Protein AF-A0A970GB11-F1 (afdb_monomer)

pLDDT: mean 96.49, std 2.58, range [83.38, 98.75]

Secondary structure (DSSP, 8-state):
-EEE-SEEEEEES-SS-SSPPTTHHHHHHHHHHHHHHHHHHSPTTTT-SS-TTSEEEHHHH---SS-HHHHHHHTS-----EEEEESSSS--GGGHHHHHHHHHHHHHHHHHGGGSEEEEEEE-TTS-B--EEEEETTT--TTT-EE--TTT-EEEE---SEEEEEEEEETTS--EEEEEEEE-TT-EEEEEEE-S-PPEEEEEEEPSEEEEEE--B--TT--HHHHHGGGEEEEE-SS-EE-TTS-GGG----S--TT-EEEEEESS-EEEEEEEPBP-GGG--EEE-SEEEEEE---SS-EEHHHHTGGGGGGEEEEEETTEEEETTTEES--EE-TTBEEEEEESS-EEE---

Nearest PDB structures (foldseek):
  2nsm-assembly1_A  TM=8.919E-01  e=5.148E-16  Homo sapiens
  3mn8-assembly4_D  TM=8.453E-01  e=5.148E-16  Drosophila melanogaster
  3mn8-assembly3_C  TM=8.369E-01  e=6.502E-16  Drosophila melanogaster
  3mn8-assembly2_B  TM=8.428E-01  e=6.502E-16  Drosophila melanogaster
  3mn8-assembly1_A  TM=8.501E-01  e=1.561E-15  Drosophila melanogaster

Foldseek 3Di:
DAEAAQFAAKEFDDQADPPADLQNVLRVVLRLLLQVLLCVQADPCGLPGQHNSNYDYNVRSPHDPPDPRNCCQFPVVDGDIYGHQYSDRDDDPVCVVRSCRSRVSSVVSSVLLQQFDEKEAEAAQVRQGFFKKKDFPPRDDPRNIWTAPNRTRIIGHRHDFDFTKIWIDTPPFDIDIDGGQTGDPSHYRYDYHYTDDDKDKFKAKDAAFKFKWAAQFFQVPDFPCNFQNPFWQKKDAPPFIDGPPDDPVNHRPDGDDHFGMMITHTRHIDMTIGIGHGHDLQVDKAKDAAFKDKGHQNDAAKDFPCLFQVQQLVFWAWKDGDPWIQGSPPGTRRGIDHHGGIMITHGRGIDIGRGD

Radius of gyration: 32.69 Å; Cα contacts (8 Å, |Δi|>4): 838; chains: 1; bounding box: 77×36×92 Å

Sequence (356 aa):
VNFHGGAEVVNYPWDYTYIAHPDENWYISTSFVYANNAIANGPSGYFTSVSSNGITNGADWYVITGGRQDWMNYSAHCREVTIEISNTKMPSASTLPGYWNYNYEAMISYLEQAMYGIHGIVQDPYGNPLSATITVNGYDNSYSTVITDPAKGDFYRYLSPGTYNLTISASGFPDKTISGVVVNANTATSISVTMGELPHYQQITLTPGWNLLSFNVDLGTNNFSSVFGSNLLQIKDTAKSYAPSMPSYFNTLSSLQSAKGYWVNNSSAQNLSIQGQLLNTSNYPIALNSGWNLIPYLPDNSLPVASAIASILTKTQEVRYLSSVWNPVSGGTLSVLEPGKAYWIRVSEPCQLLYP

Structure (mmCIF, N/CA/C/O backbone):
data_AF-A0A970GB11-F1
#
_entry.id   AF-A0A970GB11-F1
#
loop_
_atom_site.group_PDB
_atom_site.id
_atom_site.type_symbol
_atom_site.label_atom_id
_atom_site.label_alt_id
_atom_site.label_comp_id
_atom_site.label_asym_id
_atom_site.label_entity_id
_atom_site.label_seq_id
_atom_site.pdbx_PDB_ins_code
_atom_site.Cartn_x
_atom_site.Cartn_y
_atom_site.Cartn_z
_atom_site.occupancy
_atom_site.B_iso_or_equiv
_atom_site.auth_seq_id
_atom_site.auth_comp_id
_atom_site.auth_asym_id
_atom_site.auth_atom_id
_atom_site.pdbx_PDB_model_num
ATOM 1 N N . VAL A 1 1 ? 13.625 -2.175 -26.602 1.00 93.69 1 VAL A N 1
ATOM 2 C CA . VAL A 1 1 ? 14.429 -1.473 -27.629 1.00 93.69 1 VAL A CA 1
ATOM 3 C C . VAL A 1 1 ? 14.007 -1.946 -29.001 1.00 93.69 1 VAL A C 1
ATOM 5 O O . VAL A 1 1 ? 13.593 -3.097 -29.128 1.00 93.69 1 VAL A O 1
ATOM 8 N N . ASN A 1 2 ? 14.126 -1.086 -30.005 1.00 96.56 2 ASN A N 1
ATOM 9 C CA . ASN A 1 2 ? 13.990 -1.455 -31.409 1.00 96.56 2 ASN A CA 1
ATOM 10 C C . ASN A 1 2 ? 15.230 -0.966 -32.176 1.00 96.56 2 ASN A C 1
ATOM 12 O O . ASN A 1 2 ? 15.724 0.122 -31.896 1.00 96.56 2 ASN A O 1
ATOM 16 N N . PHE A 1 3 ? 15.790 -1.804 -33.051 1.00 98.00 3 PHE A N 1
ATOM 17 C CA . PHE A 1 3 ? 17.050 -1.516 -33.746 1.00 98.00 3 PHE A CA 1
ATOM 18 C C . PHE A 1 3 ? 16.805 -1.116 -35.193 1.00 98.00 3 PHE A C 1
ATOM 20 O O . PHE A 1 3 ? 16.030 -1.766 -35.898 1.00 98.00 3 PHE A O 1
ATOM 27 N N . HIS A 1 4 ? 17.496 -0.069 -35.625 1.00 98.31 4 HIS A N 1
ATOM 28 C CA . HIS A 1 4 ? 17.358 0.556 -36.930 1.00 98.31 4 HIS A CA 1
ATOM 29 C C . HIS A 1 4 ? 18.730 0.826 -37.573 1.00 98.31 4 HIS A C 1
ATOM 31 O O . HIS A 1 4 ? 19.786 0.666 -36.953 1.00 98.31 4 HIS A O 1
ATOM 37 N N . GLY A 1 5 ? 18.704 1.210 -38.849 1.00 96.56 5 GLY A N 1
ATOM 38 C CA . GLY A 1 5 ? 19.864 1.709 -39.573 1.00 96.56 5 GLY A CA 1
ATOM 39 C C . GLY A 1 5 ? 19.472 2.834 -40.530 1.00 96.56 5 GLY A C 1
ATOM 40 O O . GLY A 1 5 ? 18.350 2.896 -41.046 1.00 96.56 5 GLY A O 1
ATOM 41 N N . GLY A 1 6 ? 20.441 3.687 -40.836 1.00 96.62 6 GLY A N 1
ATOM 42 C CA . GLY A 1 6 ? 20.279 4.957 -41.541 1.00 96.62 6 GLY A CA 1
ATOM 43 C C . GLY A 1 6 ? 20.890 6.127 -40.771 1.00 96.62 6 GLY A C 1
ATOM 44 O O . GLY A 1 6 ? 21.180 7.150 -41.383 1.00 96.62 6 GLY A O 1
ATOM 45 N N . ALA A 1 7 ? 21.130 5.947 -39.473 1.00 97.94 7 ALA A N 1
ATOM 46 C CA . ALA A 1 7 ? 21.886 6.846 -38.616 1.00 97.94 7 ALA A CA 1
ATOM 47 C C . ALA A 1 7 ? 22.644 6.050 -37.535 1.00 97.94 7 ALA A C 1
ATOM 49 O O . ALA A 1 7 ? 22.601 4.820 -37.474 1.00 97.94 7 ALA A O 1
ATOM 50 N N . GLU A 1 8 ? 23.343 6.770 -36.672 1.00 98.31 8 GLU A N 1
ATOM 51 C CA . GLU A 1 8 ? 24.031 6.280 -35.479 1.00 98.31 8 GLU A CA 1
ATOM 52 C C . GLU A 1 8 ? 23.694 7.218 -34.312 1.00 98.31 8 GLU A C 1
ATOM 54 O O . GLU A 1 8 ? 24.280 8.305 -34.220 1.00 98.31 8 GLU A O 1
ATOM 59 N N . VAL A 1 9 ? 22.690 6.843 -33.509 1.00 98.69 9 VAL A N 1
ATOM 60 C CA . VAL A 1 9 ? 22.138 7.613 -32.376 1.00 98.69 9 VAL A CA 1
ATOM 61 C C . VAL A 1 9 ? 21.161 6.745 -31.561 1.00 98.69 9 VAL A C 1
ATOM 63 O O . VAL A 1 9 ? 20.499 5.860 -32.108 1.00 98.69 9 VAL A O 1
ATOM 66 N N . VAL A 1 10 ? 21.010 7.010 -30.260 1.00 98.75 10 VAL A N 1
ATOM 67 C CA . VAL A 1 10 ? 19.845 6.539 -29.487 1.00 98.75 10 VAL A CA 1
ATOM 68 C C . VAL A 1 10 ? 18.738 7.590 -29.539 1.00 98.75 10 VAL A C 1
ATOM 70 O O . VAL A 1 10 ? 18.892 8.694 -29.022 1.00 98.75 10 VAL A O 1
ATOM 73 N N . ASN A 1 11 ? 17.612 7.237 -30.136 1.00 98.62 11 ASN A N 1
ATOM 74 C CA . ASN A 1 11 ? 16.421 8.063 -30.241 1.00 98.62 11 ASN A CA 1
ATOM 75 C C . ASN A 1 11 ? 15.424 7.694 -29.134 1.00 98.62 11 ASN A C 1
ATOM 77 O O . ASN A 1 11 ? 14.994 6.541 -29.064 1.00 98.62 11 ASN A O 1
ATOM 81 N N . TYR A 1 12 ? 15.058 8.648 -28.275 1.00 98.44 12 TYR A N 1
ATOM 82 C CA . TYR A 1 12 ? 14.136 8.425 -27.155 1.00 98.44 12 TYR A CA 1
ATOM 83 C C . TYR A 1 12 ? 12.813 9.201 -27.304 1.00 98.44 12 TYR A C 1
ATOM 85 O O . TYR A 1 12 ? 12.766 10.196 -28.032 1.00 98.44 12 TYR A O 1
ATOM 93 N N . PRO A 1 13 ? 11.734 8.767 -26.615 1.00 97.38 13 PRO A N 1
ATOM 94 C CA . PRO A 1 13 ? 10.405 9.350 -26.775 1.00 97.38 13 PRO A CA 1
ATOM 95 C C . PRO A 1 13 ? 10.304 10.837 -26.408 1.00 97.38 13 PRO A C 1
ATOM 97 O O . PRO A 1 13 ? 11.033 11.334 -25.551 1.00 97.38 13 PRO A O 1
ATOM 100 N N . TRP A 1 14 ? 9.330 11.557 -26.960 1.00 97.31 14 TRP A N 1
ATOM 101 C CA . TRP A 1 14 ? 8.368 11.105 -27.979 1.00 97.31 14 TRP A CA 1
ATOM 102 C C . TRP A 1 14 ? 8.860 11.391 -29.395 1.00 97.31 14 TRP A C 1
ATOM 104 O O . TRP A 1 14 ? 9.569 12.370 -29.614 1.00 97.31 14 TRP A O 1
ATOM 114 N N . ASP A 1 15 ? 8.425 10.579 -30.358 1.00 98.38 15 ASP A N 1
ATOM 115 C CA . ASP A 1 15 ? 8.664 10.852 -31.777 1.00 98.38 15 ASP A CA 1
ATOM 116 C C . ASP A 1 15 ? 7.603 11.797 -32.370 1.00 98.38 15 ASP A C 1
ATOM 118 O O . ASP A 1 15 ? 7.893 12.575 -33.278 1.00 98.38 15 ASP A O 1
ATOM 122 N N . TYR A 1 16 ? 6.363 11.751 -31.868 1.00 97.31 16 TYR A N 1
ATOM 123 C CA . TYR A 1 16 ? 5.240 12.505 -32.445 1.00 97.31 16 TYR A CA 1
ATOM 124 C C . TYR A 1 16 ? 5.042 13.926 -31.897 1.00 97.31 16 TYR A C 1
ATOM 126 O O . TYR A 1 16 ? 4.262 14.699 -32.463 1.00 97.31 16 TYR A O 1
ATOM 134 N N . THR A 1 17 ? 5.672 14.274 -30.771 1.00 96.25 17 THR A N 1
ATOM 135 C CA . THR A 1 17 ? 5.421 15.539 -30.065 1.00 96.25 17 THR A CA 1
ATOM 136 C C . THR A 1 17 ? 6.631 16.033 -29.279 1.00 96.25 17 THR A C 1
ATOM 138 O O . THR A 1 17 ? 7.396 15.241 -28.744 1.00 96.25 17 THR A O 1
ATOM 141 N N . TYR A 1 18 ? 6.748 17.357 -29.149 1.00 96.69 18 TYR A N 1
ATOM 142 C CA . TYR A 1 18 ? 7.756 18.035 -28.323 1.00 96.69 18 TYR A CA 1
ATOM 143 C C . TYR A 1 18 ? 7.407 18.068 -26.827 1.00 96.69 18 TYR A C 1
ATOM 145 O O . TYR A 1 18 ? 8.169 18.592 -26.019 1.00 96.69 18 TYR A O 1
ATOM 153 N N . ILE A 1 19 ? 6.224 17.584 -26.436 1.00 94.38 19 ILE A N 1
ATOM 154 C CA . ILE A 1 19 ? 5.869 17.475 -25.018 1.00 94.38 19 ILE A CA 1
ATOM 155 C C . ILE A 1 19 ? 6.743 16.387 -24.404 1.00 94.38 19 ILE A C 1
ATOM 157 O O . ILE A 1 19 ? 6.647 15.241 -24.819 1.00 94.38 19 ILE A O 1
ATOM 161 N N . ALA A 1 20 ? 7.547 16.722 -23.397 1.00 93.12 20 ALA A N 1
ATOM 162 C CA . ALA A 1 20 ? 8.404 15.756 -22.720 1.00 93.12 20 ALA A CA 1
ATOM 163 C C . ALA A 1 20 ? 7.606 14.596 -22.090 1.00 93.12 20 ALA A C 1
ATOM 165 O O . ALA A 1 20 ? 6.506 14.774 -21.551 1.00 93.12 20 ALA A O 1
ATOM 166 N N . HIS A 1 21 ? 8.177 13.389 -22.112 1.00 93.75 21 HIS A N 1
ATOM 167 C CA . HIS A 1 21 ? 7.663 12.286 -21.299 1.00 93.75 21 HIS A CA 1
ATOM 168 C C . HIS A 1 21 ? 7.858 12.617 -19.809 1.00 93.75 21 HIS A C 1
ATOM 170 O O . HIS A 1 21 ? 8.926 13.105 -19.448 1.00 93.75 21 HIS A O 1
ATOM 176 N N . PRO A 1 22 ? 6.927 12.256 -18.904 1.00 93.62 22 PRO A N 1
ATOM 177 C CA . PRO A 1 22 ? 7.154 12.373 -17.458 1.00 93.62 22 PRO A CA 1
ATOM 178 C C . PRO A 1 22 ? 8.459 11.740 -16.945 1.00 93.62 22 PRO A C 1
ATOM 180 O O . PRO A 1 22 ? 9.004 12.170 -15.939 1.00 93.62 22 PRO A O 1
ATOM 183 N N . ASP A 1 23 ? 8.982 10.752 -17.678 1.00 94.50 23 ASP A N 1
ATOM 184 C CA . ASP A 1 23 ? 10.178 9.962 -17.356 1.00 94.50 23 ASP A CA 1
ATOM 185 C C . ASP A 1 23 ? 11.394 10.431 -18.183 1.00 94.50 23 ASP A C 1
ATOM 187 O O . ASP A 1 23 ? 12.358 9.688 -18.342 1.00 94.50 23 ASP A O 1
ATOM 191 N N . GLU A 1 24 ? 11.365 11.635 -18.766 1.00 95.00 24 GLU A N 1
ATOM 192 C CA . GLU A 1 24 ? 12.400 12.133 -19.690 1.00 95.00 24 GLU A CA 1
ATOM 193 C C . GLU A 1 24 ? 13.821 11.987 -19.128 1.00 95.00 24 GLU A C 1
ATOM 195 O O . GLU A 1 24 ? 14.696 11.433 -19.790 1.00 95.00 24 GLU A O 1
ATOM 200 N N . ASN A 1 25 ? 14.041 12.387 -17.873 1.00 95.31 25 ASN A N 1
ATOM 201 C CA . ASN A 1 25 ? 15.347 12.248 -17.225 1.00 95.31 25 ASN A CA 1
ATOM 202 C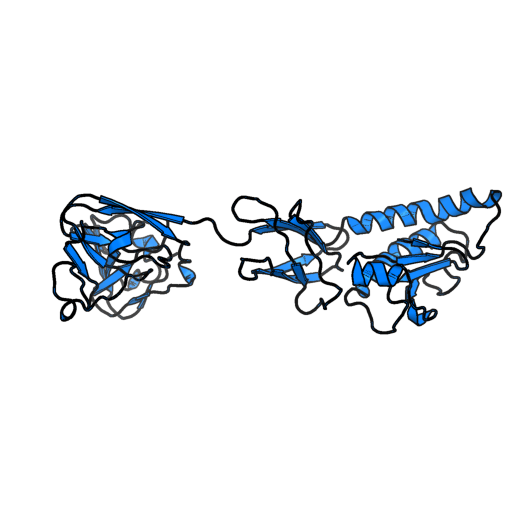 C . ASN A 1 25 ? 15.820 10.788 -17.160 1.00 95.31 25 ASN A C 1
ATOM 204 O O . ASN A 1 25 ? 17.010 10.514 -17.330 1.00 95.31 25 ASN A O 1
ATOM 208 N N . TRP A 1 26 ? 14.898 9.845 -16.941 1.00 95.88 26 TRP A N 1
ATOM 209 C CA . TRP A 1 26 ? 15.215 8.423 -16.960 1.00 95.88 26 TRP A CA 1
ATOM 210 C C . TRP A 1 26 ? 15.594 7.981 -18.381 1.00 95.88 26 TRP A C 1
ATOM 212 O O . TRP A 1 26 ? 16.684 7.435 -18.557 1.00 95.88 26 TRP A O 1
ATOM 222 N N . TYR A 1 27 ? 14.796 8.324 -19.403 1.00 97.62 27 TYR A N 1
ATOM 223 C CA . TYR A 1 27 ? 15.112 8.023 -20.809 1.00 97.62 27 TYR A CA 1
ATOM 224 C C . TYR A 1 27 ? 16.468 8.575 -21.238 1.00 97.62 27 TYR A C 1
ATOM 226 O O . TYR A 1 27 ? 17.241 7.848 -21.861 1.00 97.62 27 TYR A O 1
ATOM 234 N N . ILE A 1 28 ? 16.777 9.824 -20.890 1.00 98.12 28 ILE A N 1
ATOM 235 C CA . ILE A 1 28 ? 18.061 10.459 -21.196 1.00 98.12 28 ILE A CA 1
ATOM 236 C C . ILE A 1 28 ? 19.196 9.666 -20.548 1.00 98.12 28 ILE A C 1
ATOM 238 O O . ILE A 1 28 ? 20.139 9.265 -21.231 1.00 98.12 28 ILE A O 1
ATOM 242 N N . SER A 1 29 ? 19.095 9.391 -19.244 1.00 97.25 29 SER A N 1
ATOM 243 C CA . SER A 1 29 ? 20.143 8.670 -18.515 1.00 97.25 29 SER A CA 1
ATOM 244 C C . SER A 1 29 ? 20.383 7.261 -19.071 1.00 97.25 29 SER A C 1
ATOM 246 O O . SER A 1 29 ? 21.524 6.887 -19.338 1.00 97.25 29 SER A O 1
ATOM 248 N N . THR A 1 30 ? 19.318 6.508 -19.346 1.00 97.38 30 THR A N 1
ATOM 249 C CA . THR A 1 30 ? 19.382 5.153 -19.895 1.00 97.38 30 THR A CA 1
ATOM 250 C C . THR A 1 30 ? 19.850 5.142 -21.354 1.00 97.38 30 THR A C 1
ATOM 252 O O . THR A 1 30 ? 20.598 4.250 -21.753 1.00 97.38 30 THR A O 1
ATOM 255 N N . SER A 1 31 ? 19.505 6.158 -22.147 1.00 98.56 31 SER A N 1
ATOM 256 C CA . SER A 1 31 ? 20.017 6.309 -23.517 1.00 98.56 31 SER A CA 1
ATOM 257 C C . SER A 1 31 ? 21.521 6.583 -23.532 1.00 98.56 31 SER A C 1
ATOM 259 O O . SER A 1 31 ? 22.240 5.998 -24.343 1.00 98.56 31 SER A O 1
ATOM 261 N N . PHE A 1 32 ? 22.024 7.391 -22.591 1.00 98.62 32 PHE A N 1
ATOM 262 C CA . PHE A 1 32 ? 23.463 7.608 -22.436 1.00 98.62 32 PHE A CA 1
ATOM 263 C C . PHE A 1 32 ? 24.225 6.336 -22.068 1.00 98.62 32 PHE A C 1
ATOM 265 O O . PHE A 1 32 ? 25.360 6.181 -22.513 1.00 98.62 32 PHE A O 1
ATOM 272 N N . VAL A 1 33 ? 23.631 5.408 -21.309 1.00 98.25 33 VAL A N 1
ATOM 273 C CA . VAL A 1 33 ? 24.273 4.114 -21.009 1.00 98.25 33 VAL A CA 1
ATOM 274 C C . VAL A 1 33 ? 24.594 3.353 -22.296 1.00 98.25 33 VAL A C 1
ATOM 276 O O . VAL A 1 33 ? 25.709 2.856 -22.445 1.00 98.25 33 VAL A O 1
ATOM 279 N N . TYR A 1 34 ? 23.663 3.302 -23.252 1.00 98.69 34 TYR A N 1
ATOM 280 C CA . TYR A 1 34 ? 23.928 2.660 -24.539 1.00 98.69 34 TYR A CA 1
ATOM 281 C C . TYR A 1 34 ? 24.917 3.480 -25.376 1.00 98.69 34 TYR A C 1
ATOM 283 O O . TYR A 1 34 ? 25.950 2.961 -25.799 1.00 98.69 34 TYR A O 1
ATOM 291 N N . ALA A 1 35 ? 24.623 4.767 -25.595 1.00 98.69 35 ALA A N 1
ATOM 292 C CA . ALA A 1 35 ? 25.402 5.623 -26.488 1.00 98.69 35 ALA A CA 1
ATOM 293 C C . ALA A 1 35 ? 26.874 5.722 -26.062 1.00 98.69 35 ALA A C 1
ATOM 295 O O . ALA A 1 35 ? 27.761 5.551 -26.893 1.00 98.69 35 ALA A O 1
ATOM 296 N N . ASN A 1 36 ? 27.154 5.917 -24.770 1.00 98.56 36 ASN A N 1
ATOM 297 C CA . ASN A 1 36 ? 28.526 6.055 -24.277 1.00 98.56 36 ASN A CA 1
ATOM 298 C C . ASN A 1 36 ? 29.336 4.765 -24.451 1.00 98.56 36 ASN A C 1
ATOM 300 O O . ASN A 1 36 ? 30.499 4.830 -24.843 1.00 98.56 36 ASN A O 1
ATOM 304 N N . ASN A 1 37 ? 28.732 3.598 -24.203 1.00 98.62 37 ASN A N 1
ATOM 305 C CA . ASN A 1 37 ? 29.395 2.312 -24.425 1.00 98.62 37 ASN A CA 1
ATOM 306 C C . ASN A 1 37 ? 29.628 2.036 -25.915 1.00 98.62 37 ASN A C 1
ATOM 308 O O . ASN A 1 37 ? 30.683 1.518 -26.284 1.00 98.62 37 ASN A O 1
ATOM 312 N N . ALA A 1 38 ? 28.676 2.413 -26.771 1.00 98.50 38 ALA A N 1
ATOM 313 C CA . ALA A 1 38 ? 28.822 2.314 -28.217 1.00 98.50 38 ALA A CA 1
ATOM 314 C C . ALA A 1 38 ? 29.969 3.208 -28.716 1.00 98.50 38 ALA A C 1
ATOM 316 O O . ALA A 1 38 ? 30.859 2.726 -29.410 1.00 98.50 38 ALA A O 1
ATOM 317 N N . ILE A 1 39 ? 30.003 4.479 -28.302 1.00 98.31 39 ILE A N 1
ATOM 318 C CA . ILE A 1 39 ? 31.068 5.441 -28.632 1.00 98.31 39 ILE A CA 1
ATOM 319 C C . ILE A 1 39 ? 32.434 4.940 -28.145 1.00 98.31 39 ILE A C 1
ATOM 321 O O . ILE A 1 39 ? 33.411 5.009 -28.887 1.00 98.31 39 ILE A O 1
ATOM 325 N N . ALA A 1 40 ? 32.512 4.423 -26.915 1.00 98.25 40 ALA A N 1
ATOM 326 C CA . ALA A 1 40 ? 33.767 3.965 -26.320 1.00 98.25 40 ALA A CA 1
ATOM 327 C C . ALA A 1 40 ? 34.373 2.753 -27.045 1.00 98.25 40 ALA A C 1
ATOM 329 O O . ALA A 1 40 ? 35.595 2.648 -27.144 1.00 98.25 40 ALA A O 1
ATOM 330 N N . ASN A 1 41 ? 33.528 1.850 -27.550 1.00 98.31 41 ASN A N 1
ATOM 331 C CA . ASN A 1 41 ? 33.962 0.621 -28.217 1.00 98.31 41 ASN A CA 1
ATOM 332 C C . ASN A 1 41 ? 33.949 0.718 -29.751 1.00 98.31 41 ASN A C 1
ATOM 334 O O . ASN A 1 41 ? 34.442 -0.188 -30.426 1.00 98.31 41 ASN A O 1
ATOM 338 N N . GLY A 1 42 ? 33.380 1.787 -30.306 1.00 97.69 42 GLY A N 1
ATOM 339 C CA . GLY A 1 42 ? 33.271 2.042 -31.736 1.00 97.69 42 GLY A CA 1
ATOM 340 C C . GLY A 1 42 ? 34.466 2.790 -32.336 1.00 97.69 42 GLY A C 1
ATOM 341 O O . GLY A 1 42 ? 35.351 3.271 -31.626 1.00 97.69 42 GLY A O 1
ATOM 342 N N . PRO A 1 43 ? 34.521 2.906 -33.674 1.00 97.25 43 PRO A N 1
ATOM 343 C CA . PRO A 1 43 ? 35.485 3.776 -34.336 1.00 97.25 43 PRO A CA 1
ATOM 344 C C . PRO A 1 43 ? 35.227 5.253 -33.996 1.00 97.25 43 PRO A C 1
ATOM 346 O O . PRO A 1 43 ? 34.139 5.639 -33.574 1.00 97.25 43 PRO A O 1
ATOM 349 N N . SER A 1 44 ? 36.227 6.109 -34.227 1.00 96.75 44 SER A N 1
ATOM 350 C CA . SER A 1 44 ? 36.076 7.556 -34.030 1.00 96.75 44 SER A CA 1
ATOM 351 C C . SER A 1 44 ? 34.887 8.102 -34.833 1.00 96.75 44 SER A C 1
ATOM 353 O O . SER A 1 44 ? 34.799 7.873 -36.039 1.00 96.75 44 SER A O 1
ATOM 355 N N . GLY A 1 45 ? 33.984 8.814 -34.153 1.00 95.75 45 GLY A N 1
ATOM 356 C CA . GLY A 1 45 ? 32.757 9.363 -34.741 1.00 95.75 45 GLY A CA 1
ATOM 357 C C . GLY A 1 45 ? 31.562 8.401 -34.781 1.00 95.75 45 GLY A C 1
ATOM 358 O O . GLY A 1 45 ? 30.508 8.781 -35.290 1.00 95.75 45 GLY A O 1
ATOM 359 N N . TYR A 1 46 ? 31.694 7.179 -34.254 1.00 97.94 46 TYR A N 1
ATOM 360 C CA . TYR A 1 46 ? 30.563 6.262 -34.119 1.00 97.94 46 TYR A CA 1
ATOM 361 C C . TYR A 1 46 ? 29.531 6.804 -33.126 1.00 97.94 46 TYR A C 1
ATOM 363 O O . TYR A 1 46 ? 29.908 7.360 -32.097 1.00 97.94 46 TYR A O 1
ATOM 371 N N . PHE A 1 47 ? 28.239 6.637 -33.425 1.00 97.62 47 PHE A N 1
ATOM 372 C CA . PHE A 1 47 ? 27.127 7.165 -32.612 1.00 97.62 47 PHE A CA 1
ATOM 373 C C . PHE A 1 47 ? 27.056 8.693 -32.521 1.00 97.62 47 PHE A C 1
ATOM 375 O O . PHE A 1 47 ? 26.352 9.207 -31.667 1.00 97.62 47 PHE A O 1
ATOM 382 N N . THR A 1 48 ? 27.719 9.442 -33.411 1.00 95.44 48 THR A N 1
ATOM 383 C CA . THR A 1 48 ? 27.651 10.919 -33.410 1.00 95.44 48 THR A CA 1
ATOM 384 C C . THR A 1 48 ? 27.047 11.522 -34.680 1.00 95.44 48 THR A C 1
ATOM 386 O O . THR A 1 48 ? 27.301 12.679 -35.006 1.00 95.44 48 THR A O 1
ATOM 389 N N . SER A 1 49 ? 26.277 10.736 -35.439 1.00 96.06 49 SER A N 1
ATOM 390 C CA . SER A 1 49 ? 25.753 11.150 -36.756 1.00 96.06 49 SER A CA 1
ATOM 391 C C . SER A 1 49 ? 24.629 12.194 -36.692 1.00 96.06 49 SER A C 1
ATOM 393 O O . SER A 1 49 ? 24.461 12.969 -37.631 1.00 96.06 49 SER A O 1
ATOM 395 N N . VAL A 1 50 ? 23.868 12.213 -35.592 1.00 97.50 50 VAL A N 1
ATOM 396 C CA . VAL A 1 50 ? 22.726 13.120 -35.374 1.00 97.50 50 VAL A CA 1
ATOM 397 C C . VAL A 1 50 ? 23.058 14.163 -34.314 1.00 97.50 50 VAL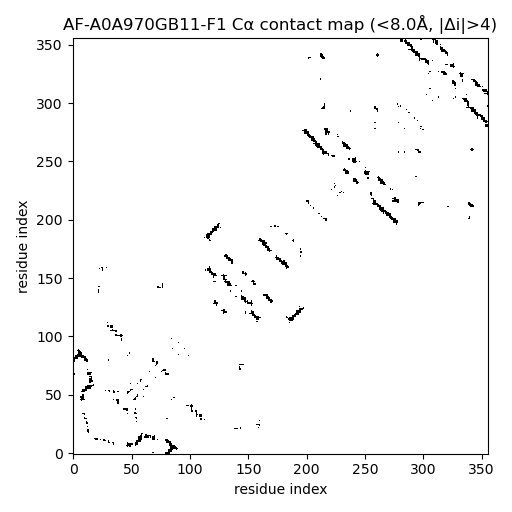 A C 1
ATOM 399 O O . VAL A 1 50 ? 22.813 15.351 -34.501 1.00 97.50 50 VAL A O 1
ATOM 402 N N . SER A 1 51 ? 23.651 13.726 -33.206 1.00 96.44 51 SER A N 1
ATOM 403 C CA . SER A 1 51 ? 24.073 14.577 -32.099 1.00 96.44 51 SER A CA 1
ATOM 404 C C . SER A 1 51 ? 25.464 14.168 -31.628 1.00 96.44 51 SER A C 1
ATOM 406 O O . SER A 1 51 ? 25.838 12.999 -31.672 1.00 96.44 51 SER A O 1
ATOM 408 N N . SER A 1 52 ? 26.250 15.130 -31.146 1.00 95.38 52 SER A N 1
ATOM 409 C CA . SER A 1 52 ? 27.630 14.877 -30.706 1.00 95.38 52 SER A CA 1
ATOM 410 C C . SER A 1 52 ? 27.731 14.021 -29.440 1.00 95.38 52 SER A C 1
ATOM 412 O O . SER A 1 52 ? 28.799 13.493 -29.148 1.00 95.38 52 SER A O 1
ATOM 414 N N . ASN A 1 53 ? 26.640 13.896 -28.686 1.00 96.56 53 ASN A N 1
ATOM 415 C CA . ASN A 1 53 ? 26.551 13.107 -27.460 1.00 96.56 53 ASN A CA 1
ATOM 416 C C . ASN A 1 53 ? 25.816 11.764 -27.663 1.00 96.56 53 ASN A C 1
ATOM 418 O O . ASN A 1 53 ? 25.613 11.030 -26.700 1.00 96.56 53 ASN A O 1
ATOM 422 N N . GLY A 1 54 ? 25.416 11.457 -28.900 1.00 98.25 54 GLY A N 1
ATOM 423 C CA . GLY A 1 54 ? 24.878 10.167 -29.323 1.00 98.25 54 GLY A CA 1
ATOM 424 C C . GLY A 1 54 ? 23.476 9.809 -28.862 1.00 98.25 54 GLY A C 1
ATOM 425 O O . GLY A 1 54 ? 23.062 8.661 -29.035 1.00 98.25 54 GLY A O 1
ATOM 426 N N . ILE A 1 55 ? 22.717 10.778 -28.350 1.00 98.75 55 ILE A N 1
ATOM 427 C CA . ILE A 1 55 ? 21.287 10.620 -28.065 1.00 98.75 55 ILE A CA 1
ATOM 428 C C . ILE A 1 55 ? 20.472 11.760 -28.679 1.00 98.75 55 ILE A C 1
ATOM 430 O O . ILE A 1 55 ? 20.984 12.865 -28.863 1.00 98.75 55 ILE A O 1
ATOM 434 N N . THR A 1 56 ? 19.195 11.529 -28.958 1.00 98.44 56 THR A N 1
ATOM 435 C CA . THR A 1 56 ? 18.278 12.571 -29.433 1.00 98.44 56 THR A CA 1
ATOM 436 C C . THR A 1 56 ? 16.840 12.291 -28.999 1.00 98.44 56 THR A C 1
ATOM 438 O O . THR A 1 56 ? 16.452 11.128 -28.887 1.00 98.44 56 THR A O 1
ATOM 441 N N . ASN A 1 57 ? 16.060 13.341 -28.732 1.00 98.50 57 ASN A N 1
ATOM 442 C CA . ASN A 1 57 ? 14.609 13.208 -28.630 1.00 98.50 57 ASN A CA 1
ATOM 443 C C . ASN A 1 57 ? 14.038 13.028 -30.047 1.00 98.50 57 ASN A C 1
ATOM 445 O O . ASN A 1 57 ? 14.499 13.678 -30.987 1.00 98.50 57 ASN A O 1
ATOM 449 N N . GLY A 1 58 ? 13.035 12.165 -30.199 1.00 98.25 58 GLY A N 1
ATOM 450 C CA . GLY A 1 58 ? 12.464 11.854 -31.507 1.00 98.25 58 GLY A CA 1
ATOM 451 C C . GLY A 1 58 ? 11.926 13.060 -32.262 1.00 98.25 58 GLY A C 1
ATOM 452 O O . GLY A 1 58 ? 12.345 13.320 -33.390 1.00 98.25 58 GLY A O 1
ATOM 453 N N . ALA A 1 59 ? 11.055 13.843 -31.630 1.00 98.19 59 ALA A N 1
ATOM 454 C CA . ALA A 1 59 ? 10.480 15.036 -32.242 1.00 98.19 59 ALA A CA 1
ATOM 455 C C . ALA A 1 59 ? 11.530 16.124 -32.542 1.00 98.19 59 ALA A C 1
ATOM 457 O O . ALA A 1 59 ? 11.400 16.829 -33.550 1.00 98.19 59 ALA A O 1
ATOM 458 N N . ASP A 1 60 ? 12.573 16.243 -31.711 1.00 98.00 60 ASP A N 1
ATOM 459 C CA . ASP A 1 60 ? 13.699 17.160 -31.939 1.00 98.00 60 ASP A CA 1
ATOM 460 C C . ASP A 1 60 ? 14.552 16.759 -33.149 1.00 98.00 60 ASP A C 1
ATOM 462 O O . ASP A 1 60 ? 15.057 17.633 -33.859 1.00 98.00 60 ASP A O 1
ATOM 466 N N . TRP A 1 61 ? 14.708 15.458 -33.414 1.00 97.88 61 TRP A N 1
ATOM 467 C CA . TRP A 1 61 ? 15.385 14.987 -34.619 1.00 97.88 61 TRP A CA 1
ATOM 468 C C . TRP A 1 61 ? 14.504 15.178 -35.858 1.00 97.88 61 TRP A C 1
ATOM 470 O O . TRP A 1 61 ? 14.899 15.882 -36.791 1.00 97.88 61 TRP A O 1
ATOM 480 N N . TYR A 1 62 ? 13.325 14.552 -35.873 1.00 96.50 62 TYR A N 1
ATOM 481 C CA . TYR A 1 62 ? 12.247 14.805 -36.829 1.00 96.50 62 TYR A CA 1
ATOM 482 C C . TYR A 1 62 ? 10.947 14.125 -36.377 1.00 96.50 62 TYR A C 1
ATOM 484 O O . TYR A 1 62 ? 10.918 12.948 -36.029 1.00 96.50 62 TYR A O 1
ATOM 492 N N . VAL A 1 63 ? 9.831 14.850 -36.472 1.00 98.06 63 VAL A N 1
ATOM 493 C CA . VAL A 1 63 ? 8.520 14.332 -36.061 1.00 98.06 63 VAL A CA 1
ATOM 494 C C . VAL A 1 63 ? 8.041 13.207 -36.983 1.00 98.06 63 VAL A C 1
ATOM 496 O O . VAL A 1 63 ? 7.945 13.386 -38.202 1.00 98.06 63 VAL A O 1
ATOM 499 N N . ILE A 1 64 ? 7.631 12.083 -36.391 1.00 97.56 64 ILE A N 1
ATOM 500 C CA . ILE A 1 64 ? 6.888 11.011 -37.072 1.00 97.56 64 ILE A CA 1
ATOM 501 C C . ILE A 1 64 ? 5.620 10.640 -36.304 1.00 97.56 64 ILE A C 1
ATOM 503 O O . ILE A 1 64 ? 5.501 10.866 -35.109 1.00 97.56 64 ILE A O 1
ATOM 507 N N . THR A 1 65 ? 4.648 10.041 -36.991 1.00 96.62 65 THR A N 1
ATOM 508 C CA . THR A 1 65 ? 3.413 9.540 -36.365 1.00 96.62 65 THR A CA 1
ATOM 509 C C . THR A 1 65 ? 3.235 8.056 -36.661 1.00 96.62 65 THR A C 1
ATOM 511 O O . THR A 1 65 ? 3.699 7.561 -37.688 1.00 96.62 65 THR A O 1
ATOM 514 N N . GLY A 1 66 ? 2.581 7.330 -35.749 1.00 94.81 66 GLY A N 1
ATOM 515 C CA . GLY A 1 66 ? 2.379 5.881 -35.883 1.00 94.81 66 GLY A CA 1
ATOM 516 C C . GLY A 1 66 ? 3.637 5.040 -35.628 1.00 94.81 66 GLY A C 1
ATOM 517 O O . GLY A 1 66 ? 3.687 3.884 -36.045 1.00 94.81 66 GLY A O 1
ATOM 518 N N . GLY A 1 67 ? 4.649 5.610 -34.964 1.00 96.19 67 GLY A N 1
ATOM 519 C CA . GLY A 1 67 ? 5.877 4.912 -34.592 1.00 96.19 67 GLY A CA 1
ATOM 520 C C . GLY A 1 67 ? 5.638 3.833 -33.532 1.00 96.19 67 GLY A C 1
ATOM 521 O O . GLY A 1 67 ? 4.835 4.001 -32.611 1.00 96.19 67 GLY A O 1
ATOM 522 N N . ARG A 1 68 ? 6.368 2.715 -33.644 1.00 96.31 68 ARG A N 1
ATOM 523 C CA . ARG A 1 68 ? 6.308 1.618 -32.663 1.00 96.31 68 ARG A CA 1
ATOM 524 C C . ARG A 1 68 ? 6.758 2.075 -31.276 1.00 96.31 68 ARG A C 1
ATOM 526 O O . ARG A 1 68 ? 6.129 1.688 -30.298 1.00 96.31 68 ARG A O 1
ATOM 533 N N . GLN A 1 69 ? 7.799 2.903 -31.199 1.00 97.50 69 GLN A N 1
ATOM 534 C CA . GLN A 1 69 ? 8.324 3.428 -29.940 1.00 97.50 69 GLN A CA 1
ATOM 535 C C . GLN A 1 69 ? 7.227 4.138 -29.137 1.00 97.50 69 GLN A C 1
ATOM 537 O O . GLN A 1 69 ? 6.942 3.749 -28.006 1.00 97.50 69 GLN A O 1
ATOM 542 N N . ASP A 1 70 ? 6.561 5.129 -29.724 1.00 96.62 70 ASP A N 1
ATOM 543 C CA . ASP A 1 70 ? 5.512 5.879 -29.031 1.00 96.62 70 ASP A CA 1
ATOM 544 C C . ASP A 1 70 ? 4.323 4.986 -28.648 1.00 96.62 70 ASP A C 1
ATOM 546 O O . ASP A 1 70 ? 3.819 5.080 -27.530 1.00 96.62 70 ASP A O 1
ATOM 550 N N . TRP A 1 71 ? 3.920 4.041 -29.507 1.00 95.81 71 TRP A N 1
ATOM 551 C CA . TRP A 1 71 ? 2.864 3.081 -29.162 1.00 95.81 71 TRP A CA 1
ATOM 552 C C . TRP A 1 71 ? 3.233 2.213 -27.949 1.00 95.81 71 TRP A C 1
ATOM 554 O O . TRP A 1 71 ? 2.415 2.030 -27.048 1.00 95.81 71 TRP A O 1
ATOM 564 N N . MET A 1 72 ? 4.466 1.701 -27.889 1.00 95.38 72 MET A N 1
ATOM 565 C CA . MET A 1 72 ? 4.919 0.858 -26.776 1.00 95.38 72 MET A CA 1
ATOM 566 C C . MET A 1 72 ? 4.955 1.638 -25.455 1.00 95.38 72 MET A C 1
ATOM 568 O O . MET A 1 72 ? 4.572 1.094 -24.420 1.00 95.38 72 MET A O 1
ATOM 572 N N . ASN A 1 73 ? 5.386 2.901 -25.481 1.00 94.38 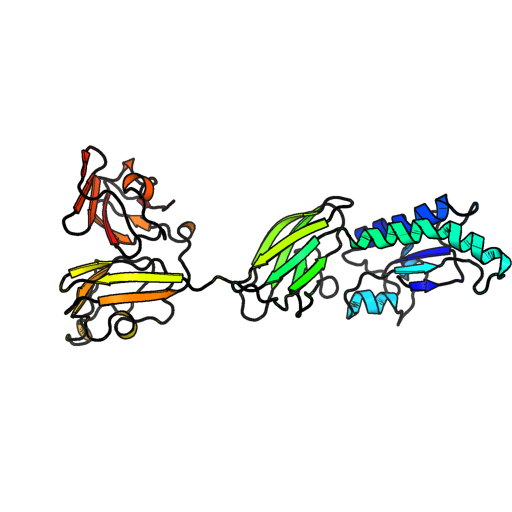73 ASN A N 1
ATOM 573 C CA . ASN A 1 73 ? 5.446 3.738 -24.281 1.00 94.38 73 ASN A CA 1
ATOM 574 C C . ASN A 1 73 ? 4.059 4.225 -23.833 1.00 94.38 73 ASN A C 1
ATOM 576 O O . ASN A 1 73 ? 3.787 4.259 -22.637 1.00 94.38 73 ASN A O 1
ATOM 580 N N . TYR A 1 74 ? 3.165 4.544 -24.773 1.00 92.38 74 TYR A N 1
ATOM 581 C CA . TYR A 1 74 ? 1.826 5.055 -24.470 1.00 92.38 74 TYR A CA 1
ATOM 582 C C . TYR A 1 74 ? 0.810 3.952 -24.140 1.00 92.38 74 TYR A C 1
ATOM 584 O O . TYR A 1 74 ? 0.094 4.048 -23.149 1.00 92.38 74 TYR A O 1
ATOM 592 N N . SER A 1 75 ? 0.710 2.918 -24.983 1.00 90.19 75 SER A N 1
ATOM 593 C CA . SER A 1 75 ? -0.350 1.900 -24.899 1.00 90.19 75 SER A CA 1
ATOM 594 C C . SER A 1 75 ? 0.070 0.641 -24.155 1.00 90.19 75 SER A C 1
ATOM 596 O O . SER A 1 75 ? -0.750 0.044 -23.466 1.00 90.19 75 SER A O 1
ATOM 598 N N . ALA A 1 76 ? 1.320 0.207 -24.316 1.00 89.44 76 ALA A N 1
ATOM 599 C CA . ALA A 1 76 ? 1.816 -1.003 -23.659 1.00 89.44 76 ALA A CA 1
ATOM 600 C C . ALA A 1 76 ? 2.507 -0.712 -22.318 1.00 89.44 76 ALA A C 1
ATOM 602 O O . ALA A 1 76 ? 2.991 -1.645 -21.680 1.00 89.44 76 ALA A O 1
ATOM 603 N N . HIS A 1 77 ? 2.598 0.566 -21.920 1.00 86.69 77 HIS A N 1
ATOM 604 C CA . HIS A 1 77 ? 3.315 1.044 -20.730 1.00 86.69 77 HIS A CA 1
ATOM 605 C C . HIS A 1 77 ? 4.747 0.492 -20.610 1.00 86.69 77 HIS A C 1
ATOM 607 O O . HIS A 1 77 ? 5.312 0.397 -19.522 1.00 86.69 77 HIS A O 1
ATOM 613 N N . CYS A 1 78 ? 5.353 0.141 -21.746 1.00 87.75 78 CYS A N 1
ATOM 614 C CA . CYS A 1 78 ? 6.748 -0.261 -21.826 1.00 87.75 78 CYS A CA 1
ATOM 615 C C . CYS A 1 78 ? 7.654 0.975 -21.730 1.00 87.75 78 CYS A C 1
ATOM 617 O O . CYS A 1 78 ? 7.187 2.111 -21.642 1.00 87.75 78 CYS A O 1
ATOM 619 N N . ARG A 1 79 ? 8.969 0.749 -21.748 1.00 91.88 79 ARG A N 1
ATOM 620 C CA . ARG A 1 79 ? 9.986 1.806 -21.798 1.00 91.88 79 ARG A CA 1
ATOM 621 C C . ARG A 1 79 ? 10.926 1.591 -22.981 1.00 91.88 79 ARG A C 1
ATOM 623 O O . ARG A 1 79 ? 12.071 1.177 -22.831 1.00 91.88 79 ARG A O 1
ATOM 630 N N . GLU A 1 80 ? 10.394 1.771 -24.186 1.00 96.19 80 GLU A N 1
ATOM 631 C CA . GLU A 1 80 ? 11.126 1.524 -25.429 1.00 96.19 80 GLU A CA 1
ATOM 632 C C . GLU A 1 80 ? 11.823 2.784 -25.959 1.00 96.19 80 GLU A C 1
ATOM 634 O O . GLU A 1 80 ? 11.245 3.867 -25.952 1.00 96.19 80 GLU A O 1
ATOM 639 N N . VAL A 1 81 ? 13.038 2.598 -26.482 1.00 98.31 81 VAL A N 1
ATOM 640 C CA . VAL A 1 81 ? 13.769 3.550 -27.331 1.00 98.31 81 VAL A CA 1
ATOM 641 C C . VAL A 1 81 ? 14.114 2.896 -28.673 1.00 98.31 81 VAL A C 1
ATOM 643 O O . VAL A 1 81 ? 14.163 1.658 -28.777 1.00 98.31 81 VAL A O 1
ATOM 646 N N . THR A 1 82 ? 14.397 3.731 -29.665 1.00 98.62 82 THR A N 1
ATOM 647 C CA . THR A 1 82 ? 14.873 3.362 -31.000 1.00 98.62 82 THR A CA 1
ATOM 648 C C . THR A 1 82 ? 16.382 3.557 -31.057 1.00 98.62 82 THR A C 1
ATOM 650 O O . THR A 1 82 ? 16.895 4.604 -30.677 1.00 98.62 8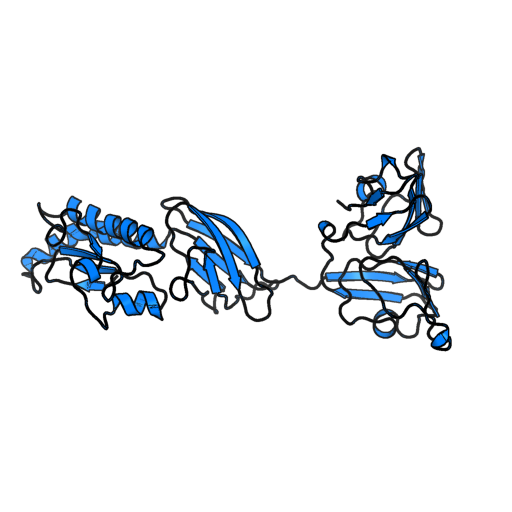2 THR A O 1
ATOM 653 N N . ILE A 1 83 ? 17.119 2.547 -31.506 1.00 98.69 83 ILE A N 1
ATOM 654 C CA . ILE A 1 83 ? 18.581 2.587 -31.560 1.00 98.69 83 ILE A CA 1
ATOM 655 C C . ILE A 1 83 ? 19.018 2.432 -33.011 1.00 98.69 83 ILE A C 1
ATOM 657 O O . ILE A 1 83 ? 18.912 1.354 -33.598 1.00 98.69 83 ILE A O 1
ATOM 661 N N . GLU A 1 84 ? 19.531 3.517 -33.574 1.00 98.50 84 GLU A N 1
ATOM 662 C CA . GLU A 1 84 ? 20.119 3.570 -34.907 1.00 98.50 84 GLU A CA 1
ATOM 663 C C . GLU A 1 84 ? 21.594 3.164 -34.783 1.00 98.50 84 GLU A C 1
ATOM 665 O O . GLU A 1 84 ? 22.368 3.857 -34.125 1.00 98.50 84 GLU A O 1
ATOM 670 N N . ILE A 1 85 ? 21.983 2.011 -35.339 1.00 97.88 85 ILE A N 1
ATOM 671 C CA . ILE A 1 85 ? 23.314 1.407 -35.093 1.00 97.88 85 ILE A CA 1
ATOM 672 C C . ILE A 1 85 ? 24.290 1.541 -36.268 1.00 97.88 85 ILE A C 1
ATOM 674 O O . ILE A 1 85 ? 25.425 1.072 -36.187 1.00 97.88 85 ILE A O 1
ATOM 678 N N . SER A 1 86 ? 23.861 2.111 -37.395 1.00 97.75 86 SER A N 1
ATOM 679 C CA . SER A 1 86 ? 24.700 2.244 -38.588 1.00 97.75 86 SER A CA 1
ATOM 680 C C . SER A 1 86 ? 24.161 3.295 -39.545 1.00 97.75 86 SER A C 1
ATOM 682 O O . SER A 1 86 ? 23.003 3.230 -39.951 1.00 97.75 86 SER A O 1
ATOM 684 N N . ASN A 1 87 ? 25.037 4.165 -40.050 1.00 97.31 87 ASN A N 1
ATOM 685 C CA . ASN A 1 87 ? 24.705 5.079 -41.150 1.00 97.31 87 ASN A CA 1
ATOM 686 C C . ASN A 1 87 ? 24.366 4.346 -42.468 1.00 97.31 87 ASN A C 1
ATOM 688 O O . ASN A 1 87 ? 23.755 4.919 -43.369 1.00 97.31 87 ASN A O 1
ATOM 692 N N . THR A 1 88 ? 24.757 3.074 -42.611 1.00 96.94 88 THR A N 1
ATOM 693 C CA . THR A 1 88 ? 24.485 2.261 -43.804 1.00 96.94 88 THR A CA 1
ATOM 694 C C . THR A 1 88 ? 23.405 1.231 -43.496 1.00 96.94 88 THR A C 1
ATOM 696 O O . THR A 1 88 ? 23.650 0.274 -42.773 1.00 96.94 88 THR A O 1
ATOM 699 N N . LYS A 1 89 ? 22.220 1.365 -44.106 1.00 96.88 89 LYS A N 1
ATOM 700 C CA . LYS A 1 89 ? 21.074 0.460 -43.864 1.00 96.88 89 LYS A CA 1
ATOM 701 C C . LYS A 1 89 ? 21.373 -1.021 -44.121 1.00 96.88 89 LYS A C 1
ATOM 703 O O . LYS A 1 89 ? 20.822 -1.883 -43.449 1.00 96.88 89 LYS A O 1
ATOM 708 N N . MET A 1 90 ? 22.220 -1.308 -45.110 1.00 97.19 90 MET A N 1
ATOM 709 C CA . MET A 1 90 ? 22.680 -2.661 -45.431 1.00 97.19 90 MET A CA 1
ATOM 710 C C . MET A 1 90 ? 24.207 -2.672 -45.545 1.00 97.19 90 MET A C 1
ATOM 712 O O . MET A 1 90 ? 24.736 -2.518 -46.650 1.00 97.19 90 MET A O 1
ATOM 716 N N . PRO A 1 91 ? 24.935 -2.779 -44.420 1.00 96.12 91 PRO A N 1
ATOM 717 C CA . PRO A 1 91 ? 26.388 -2.805 -44.446 1.00 96.12 91 PRO A CA 1
ATOM 718 C C . PRO A 1 91 ? 26.897 -4.123 -45.051 1.00 96.12 91 PRO A C 1
ATOM 720 O O . PRO A 1 91 ? 26.203 -5.140 -45.053 1.00 96.12 91 PRO A O 1
ATOM 723 N N . SER A 1 92 ? 28.130 -4.117 -45.563 1.00 98.06 92 SER A N 1
ATOM 724 C CA . SER A 1 92 ? 28.780 -5.344 -46.044 1.00 98.06 92 SER A CA 1
ATOM 725 C C . SER A 1 92 ? 28.876 -6.384 -44.925 1.00 98.06 92 SER A C 1
ATOM 727 O O . SER A 1 92 ? 29.230 -6.053 -43.795 1.00 98.06 92 SER A O 1
ATOM 729 N N . ALA A 1 93 ? 28.678 -7.663 -45.250 1.00 98.25 93 ALA A N 1
ATOM 730 C CA . ALA A 1 93 ? 28.817 -8.758 -44.288 1.00 98.25 93 ALA A CA 1
ATOM 731 C C . ALA A 1 93 ? 30.183 -8.759 -43.568 1.00 98.25 93 ALA A C 1
ATOM 733 O O . ALA A 1 93 ? 30.280 -9.145 -42.405 1.00 98.25 93 ALA A O 1
ATOM 734 N N . SER A 1 94 ? 31.234 -8.275 -44.237 1.00 98.38 94 SER A N 1
ATOM 735 C CA . SER A 1 94 ? 32.585 -8.178 -43.677 1.00 98.38 94 SER A CA 1
ATOM 736 C C . SER A 1 94 ? 32.717 -7.197 -42.506 1.00 98.38 94 SER A C 1
ATOM 738 O O . SER A 1 94 ? 33.687 -7.296 -41.761 1.00 98.38 94 SER A O 1
ATOM 740 N N . THR A 1 95 ? 31.788 -6.248 -42.332 1.00 97.62 95 THR A N 1
ATOM 741 C CA . THR A 1 95 ? 31.836 -5.255 -41.242 1.00 97.62 95 THR A CA 1
ATOM 742 C C . THR A 1 95 ? 30.988 -5.645 -40.031 1.00 97.62 95 THR A C 1
ATOM 744 O O . THR A 1 95 ? 31.136 -5.039 -38.970 1.00 97.62 95 THR A O 1
ATOM 747 N N . LEU A 1 96 ? 30.146 -6.679 -40.142 1.00 98.00 96 LEU A N 1
ATOM 748 C CA . LEU A 1 96 ? 29.264 -7.132 -39.060 1.00 98.00 96 LEU A CA 1
ATOM 749 C C . LEU A 1 96 ? 30.005 -7.488 -37.757 1.00 98.00 96 LEU A C 1
ATOM 751 O O . LEU A 1 96 ? 29.511 -7.098 -36.699 1.00 98.00 96 LEU A O 1
ATOM 755 N N . PRO A 1 97 ? 31.192 -8.137 -37.774 1.00 98.56 97 PRO A N 1
ATOM 756 C CA . PRO A 1 97 ? 31.951 -8.365 -36.541 1.00 98.56 97 PRO A CA 1
ATOM 757 C C . PRO A 1 97 ? 32.360 -7.068 -35.828 1.00 98.56 97 PRO A C 1
ATOM 759 O O . PRO A 1 97 ? 32.428 -7.036 -34.604 1.00 98.56 97 PRO A O 1
ATOM 762 N N . GLY A 1 98 ? 32.597 -5.989 -36.583 1.00 98.19 98 GLY A N 1
ATOM 763 C CA . GLY A 1 98 ? 32.848 -4.661 -36.028 1.00 98.19 98 GLY A CA 1
ATOM 764 C C . GLY A 1 98 ? 31.618 -4.137 -35.297 1.00 98.19 98 GLY A C 1
ATOM 765 O O . GLY A 1 98 ? 31.689 -3.890 -34.099 1.00 98.19 98 GLY A O 1
ATOM 766 N N . TYR A 1 99 ? 30.469 -4.072 -35.979 1.00 98.31 99 TYR A N 1
ATOM 767 C CA . TYR A 1 99 ? 29.211 -3.633 -35.362 1.00 98.31 99 TYR A CA 1
ATOM 768 C C . TYR A 1 99 ? 28.835 -4.447 -34.122 1.00 98.31 99 TYR A C 1
ATOM 770 O O . TYR A 1 99 ? 28.358 -3.875 -33.145 1.00 98.31 99 TYR A O 1
ATOM 778 N N . TRP A 1 100 ? 29.086 -5.756 -34.125 1.00 98.44 100 TRP A N 1
ATOM 779 C CA . TRP A 1 100 ? 28.925 -6.574 -32.927 1.00 98.44 100 TRP A CA 1
ATOM 780 C C . TRP A 1 100 ? 29.799 -6.067 -31.775 1.00 98.44 100 TRP A C 1
ATOM 782 O O . TRP A 1 100 ? 29.274 -5.745 -30.713 1.00 98.44 100 TRP A O 1
ATOM 792 N N . ASN A 1 101 ? 31.108 -5.931 -31.993 1.00 98.50 101 ASN A N 1
ATOM 793 C CA . ASN A 1 101 ? 32.042 -5.501 -30.952 1.00 98.50 101 ASN A CA 1
ATOM 794 C C . ASN A 1 101 ? 31.734 -4.091 -30.422 1.00 98.50 101 ASN A C 1
ATOM 796 O O . ASN A 1 101 ? 31.884 -3.853 -29.228 1.00 98.50 101 ASN A O 1
ATOM 800 N N . TYR A 1 102 ? 31.273 -3.174 -31.279 1.00 98.25 102 TYR A N 1
ATOM 801 C CA . TYR A 1 102 ? 30.950 -1.801 -30.875 1.00 98.25 102 TYR A CA 1
ATOM 802 C C . TYR A 1 102 ? 29.719 -1.756 -29.963 1.00 98.25 102 TYR A C 1
ATOM 804 O O . TYR A 1 102 ? 29.664 -0.958 -29.034 1.00 98.25 102 TYR A O 1
ATOM 812 N N . ASN A 1 103 ? 28.726 -2.614 -30.221 1.00 98.69 103 ASN A N 1
ATOM 813 C CA . ASN A 1 103 ? 27.444 -2.588 -29.516 1.00 98.69 103 ASN A CA 1
ATOM 814 C C . ASN A 1 103 ? 27.327 -3.636 -28.404 1.00 98.69 103 ASN A C 1
ATOM 816 O O . ASN A 1 103 ? 26.376 -3.558 -27.635 1.00 98.69 103 ASN A O 1
ATOM 820 N N . TYR A 1 104 ? 28.231 -4.617 -28.316 1.00 98.56 104 TYR A N 1
ATOM 821 C CA . TYR A 1 104 ? 28.110 -5.729 -27.368 1.00 98.56 104 TYR A CA 1
ATOM 822 C C . TYR A 1 104 ? 27.917 -5.241 -25.931 1.00 98.56 104 TYR A C 1
ATOM 824 O O . TYR A 1 104 ? 26.895 -5.539 -25.317 1.00 98.56 104 TYR A O 1
ATOM 832 N N . GLU A 1 105 ? 28.853 -4.430 -25.433 1.00 98.56 105 GLU A N 1
ATOM 833 C CA . GLU A 1 105 ? 28.759 -3.874 -24.082 1.00 98.56 105 GLU A CA 1
ATOM 834 C C . GLU A 1 105 ? 27.545 -2.951 -23.952 1.00 98.56 105 GLU A C 1
ATOM 836 O O . GLU A 1 105 ? 26.778 -3.075 -23.008 1.00 98.56 105 GLU A O 1
ATOM 841 N N . ALA A 1 106 ? 27.293 -2.099 -24.952 1.00 98.56 106 ALA A N 1
ATOM 842 C CA . ALA A 1 106 ? 26.153 -1.184 -24.947 1.00 98.56 106 ALA A CA 1
ATOM 843 C C . ALA A 1 106 ? 24.808 -1.912 -24.785 1.00 98.56 106 ALA A C 1
ATOM 845 O O . ALA A 1 106 ? 23.952 -1.466 -24.022 1.00 98.56 106 ALA A O 1
ATOM 846 N N . MET A 1 107 ? 24.630 -3.052 -25.459 1.00 98.50 107 MET A N 1
ATOM 847 C CA . MET A 1 107 ? 23.441 -3.891 -25.323 1.00 98.50 107 MET A CA 1
ATOM 848 C C . MET A 1 107 ? 23.339 -4.508 -23.927 1.00 98.50 107 MET A C 1
ATOM 850 O O . MET A 1 107 ? 22.258 -4.476 -23.340 1.00 98.50 107 MET A O 1
ATOM 854 N N . ILE A 1 108 ? 24.437 -5.046 -23.386 1.00 98.38 108 ILE A N 1
ATOM 855 C CA . ILE A 1 108 ? 24.443 -5.664 -22.054 1.00 98.38 108 ILE A CA 1
ATOM 856 C C . ILE A 1 108 ? 24.167 -4.620 -20.967 1.00 98.38 108 ILE A C 1
ATOM 858 O O . ILE A 1 108 ? 23.204 -4.788 -20.218 1.00 98.38 108 ILE A O 1
ATOM 862 N N . SER A 1 109 ? 24.902 -3.503 -20.925 1.00 98.06 109 SER A N 1
ATOM 863 C CA . SER A 1 109 ? 24.695 -2.476 -19.893 1.00 98.06 109 SER A CA 1
ATOM 864 C C . SER A 1 109 ? 23.316 -1.807 -19.997 1.00 98.06 109 SER A C 1
ATOM 866 O O . SER A 1 109 ? 22.768 -1.340 -18.995 1.00 98.06 109 SER A O 1
ATOM 868 N N . TYR A 1 110 ? 22.724 -1.749 -21.198 1.00 97.75 110 TYR A N 1
ATOM 869 C CA . TYR A 1 110 ? 21.350 -1.274 -21.373 1.00 97.75 110 TYR A CA 1
ATOM 870 C C . TYR A 1 110 ? 20.324 -2.278 -20.828 1.00 97.75 110 TYR A C 1
ATOM 872 O O . TYR A 1 110 ? 19.366 -1.871 -20.174 1.00 97.75 110 TYR A O 1
ATOM 880 N N . LEU A 1 111 ? 20.521 -3.585 -21.043 1.00 96.81 111 LEU A N 1
ATOM 881 C CA . LEU A 1 111 ? 19.660 -4.624 -20.460 1.00 96.81 111 LEU A CA 1
ATOM 882 C C . LEU A 1 111 ? 19.695 -4.597 -18.927 1.00 96.81 111 LEU A C 1
ATOM 884 O O . LEU A 1 111 ? 18.654 -4.764 -18.293 1.00 96.81 111 LEU A O 1
ATOM 888 N N . GLU A 1 112 ? 20.853 -4.315 -18.329 1.00 97.50 112 GLU A N 1
ATOM 889 C CA . GLU A 1 112 ? 20.987 -4.157 -16.875 1.00 97.50 112 GLU A CA 1
ATOM 890 C C . GLU A 1 112 ? 20.109 -3.031 -16.311 1.00 97.50 112 GLU A C 1
ATOM 892 O O . GLU A 1 112 ? 19.686 -3.115 -15.161 1.00 97.50 112 GLU A O 1
ATOM 897 N N . GLN A 1 113 ? 19.752 -2.013 -17.106 1.00 96.81 113 GLN A N 1
ATOM 898 C CA . GLN A 1 113 ? 18.877 -0.926 -16.642 1.00 96.81 113 GLN A CA 1
ATOM 899 C C . GLN A 1 113 ? 17.486 -1.427 -16.226 1.00 96.81 113 GLN A C 1
ATOM 901 O O . GLN A 1 113 ? 16.853 -0.829 -15.355 1.00 96.81 113 GLN A O 1
ATOM 906 N N . ALA A 1 114 ? 17.029 -2.554 -16.785 1.00 95.38 114 ALA A N 1
ATOM 907 C CA . ALA A 1 114 ? 15.771 -3.192 -16.397 1.00 95.38 114 ALA A CA 1
ATOM 908 C C . ALA A 1 114 ? 15.811 -3.804 -14.980 1.00 95.38 114 ALA A C 1
ATOM 910 O O . ALA A 1 114 ? 14.767 -4.148 -14.427 1.00 95.38 114 ALA A O 1
ATOM 911 N N . MET A 1 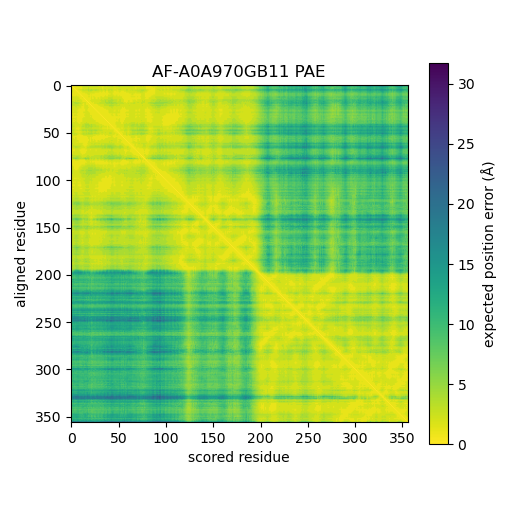115 ? 16.996 -3.921 -14.373 1.00 96.50 115 MET A N 1
ATOM 912 C CA . MET A 1 115 ? 17.180 -4.429 -13.011 1.00 96.50 115 MET A CA 1
ATOM 913 C C . MET A 1 115 ? 17.064 -3.337 -11.942 1.00 96.50 115 MET A C 1
ATOM 915 O O . MET A 1 115 ? 17.097 -3.650 -10.756 1.00 96.50 115 MET A O 1
ATOM 919 N N . TYR A 1 116 ? 16.951 -2.065 -12.330 1.00 97.25 116 TYR A N 1
ATOM 920 C CA . TYR A 1 116 ? 16.948 -0.932 -11.403 1.00 97.25 116 TYR A CA 1
ATOM 921 C C . TYR A 1 116 ? 15.549 -0.339 -11.218 1.00 97.25 116 TYR A C 1
ATOM 923 O O . TYR A 1 116 ? 14.586 -0.736 -11.876 1.00 97.25 116 TYR A O 1
ATOM 931 N N . GLY A 1 117 ? 15.434 0.635 -10.314 1.00 97.19 117 GLY A N 1
ATOM 932 C CA . GLY A 1 117 ? 14.159 1.272 -9.989 1.00 97.19 117 GLY A CA 1
ATOM 933 C C . GLY A 1 117 ? 13.363 0.460 -8.971 1.00 97.19 117 GLY A C 1
ATOM 934 O O . GLY A 1 117 ? 13.931 -0.281 -8.174 1.00 97.19 117 GLY A O 1
ATOM 935 N N . ILE A 1 118 ? 12.043 0.617 -8.966 1.00 98.31 118 ILE A N 1
ATOM 936 C CA . ILE A 1 118 ? 11.162 -0.035 -7.994 1.00 98.31 118 ILE A CA 1
ATOM 937 C C . ILE A 1 118 ? 10.639 -1.337 -8.587 1.00 98.31 118 ILE A C 1
ATOM 939 O O . ILE A 1 118 ? 10.043 -1.339 -9.662 1.00 98.31 118 ILE A O 1
ATOM 943 N N . HIS A 1 119 ? 10.856 -2.436 -7.877 1.00 98.12 119 HIS A N 1
ATOM 944 C CA . HIS A 1 119 ? 10.338 -3.759 -8.216 1.00 98.12 119 HIS A CA 1
ATOM 945 C C . HIS A 1 119 ? 9.430 -4.169 -7.069 1.00 98.12 119 HIS A C 1
ATOM 947 O O . HIS A 1 119 ? 9.875 -4.203 -5.922 1.00 98.12 119 HIS A O 1
ATOM 953 N N . GLY A 1 120 ? 8.157 -4.437 -7.322 1.00 97.94 120 GLY A N 1
ATOM 954 C CA . GLY A 1 120 ? 7.257 -4.721 -6.214 1.00 97.94 120 GLY A CA 1
ATOM 955 C C . GLY A 1 120 ? 6.184 -5.730 -6.519 1.00 97.94 120 GLY A C 1
ATOM 956 O O . GLY A 1 120 ? 6.004 -6.115 -7.662 1.00 97.94 120 GLY A O 1
ATOM 957 N N . ILE A 1 121 ? 5.501 -6.158 -5.461 1.00 98.38 121 ILE A N 1
ATOM 958 C CA . ILE A 1 121 ? 4.363 -7.077 -5.510 1.00 98.38 121 ILE A CA 1
ATOM 959 C C . ILE A 1 121 ? 3.192 -6.430 -4.776 1.00 98.38 121 ILE A C 1
ATOM 961 O O . ILE A 1 121 ? 3.369 -5.903 -3.675 1.00 98.38 121 ILE A O 1
ATOM 965 N N . VAL A 1 122 ? 2.002 -6.495 -5.368 1.00 98.56 122 VAL A N 1
ATOM 966 C CA . VAL A 1 122 ? 0.732 -6.109 -4.752 1.00 98.56 122 VAL A CA 1
ATOM 967 C C . VAL A 1 122 ? -0.136 -7.350 -4.570 1.00 98.56 122 VAL A C 1
ATOM 969 O O . VAL A 1 122 ? -0.413 -8.078 -5.524 1.00 98.56 122 VAL A O 1
ATOM 972 N N . GLN A 1 123 ? -0.574 -7.582 -3.337 1.00 97.94 123 GLN A N 1
ATOM 973 C CA . GLN A 1 123 ? -1.334 -8.769 -2.953 1.00 97.94 123 GLN A CA 1
ATOM 974 C C . GLN A 1 123 ? -2.427 -8.443 -1.933 1.00 97.94 123 GLN A C 1
ATOM 976 O O . GLN A 1 123 ? -2.404 -7.396 -1.282 1.00 97.94 123 GLN A O 1
ATOM 981 N N . ASP A 1 124 ? -3.389 -9.347 -1.789 1.00 95.56 124 ASP A N 1
ATOM 982 C CA . ASP A 1 124 ? -4.374 -9.307 -0.711 1.00 95.56 124 ASP A CA 1
ATOM 983 C C . ASP A 1 124 ? -3.789 -9.891 0.599 1.00 95.56 124 ASP A C 1
ATOM 985 O O . ASP A 1 124 ? -2.657 -10.398 0.620 1.00 95.56 124 ASP A O 1
ATOM 989 N N . PRO A 1 125 ? -4.529 -9.849 1.722 1.00 93.44 125 PRO A N 1
ATOM 990 C CA . PRO A 1 125 ? -4.037 -10.360 3.000 1.00 93.44 125 PRO A CA 1
ATOM 991 C C . PRO A 1 125 ? -3.904 -11.892 3.059 1.00 93.44 125 PRO A C 1
ATOM 993 O O . PRO A 1 125 ? -3.301 -12.414 3.995 1.00 93.44 125 PRO A O 1
ATOM 996 N N . TYR A 1 126 ? -4.443 -12.615 2.072 1.00 93.19 126 TYR A N 1
ATOM 997 C CA . TYR A 1 126 ? -4.293 -14.062 1.906 1.00 93.19 126 TYR A CA 1
ATOM 998 C C . TYR A 1 126 ? -3.089 -14.429 1.019 1.00 93.19 126 TYR A C 1
ATOM 1000 O O . TYR A 1 126 ? -2.795 -15.613 0.854 1.00 93.19 126 TYR A O 1
ATOM 1008 N N . GLY A 1 127 ? -2.378 -13.435 0.475 1.00 94.38 127 GLY A N 1
ATOM 1009 C CA . GLY A 1 127 ? -1.238 -13.626 -0.418 1.00 94.38 127 GLY A CA 1
ATOM 1010 C C . GLY A 1 127 ? -1.623 -13.846 -1.881 1.00 94.38 127 GLY A C 1
ATOM 1011 O O . GLY A 1 127 ? -0.762 -14.227 -2.673 1.00 94.38 127 GLY A O 1
ATOM 1012 N N . ASN A 1 128 ? -2.883 -13.615 -2.260 1.00 96.31 128 ASN A N 1
ATOM 1013 C CA . ASN A 1 128 ? -3.288 -13.681 -3.661 1.00 96.31 128 ASN A CA 1
ATOM 1014 C C . ASN A 1 128 ? -2.822 -12.416 -4.398 1.00 96.31 128 ASN A C 1
ATOM 1016 O O . ASN A 1 128 ? -2.973 -11.314 -3.861 1.00 96.31 128 ASN A O 1
ATOM 1020 N N . PRO A 1 129 ? -2.292 -12.539 -5.626 1.00 97.94 129 PRO A N 1
ATOM 1021 C CA . PRO A 1 129 ? -1.871 -11.388 -6.413 1.00 97.94 129 PRO A CA 1
ATOM 1022 C C . PRO A 1 129 ? -3.063 -10.502 -6.782 1.00 97.94 129 PRO A C 1
ATOM 1024 O O . PRO A 1 129 ? -4.156 -10.998 -7.064 1.00 97.94 129 PRO A O 1
ATOM 1027 N N . LEU A 1 130 ? -2.847 -9.186 -6.805 1.00 97.81 130 LEU A N 1
ATOM 1028 C CA . LEU A 1 130 ? -3.875 -8.216 -7.173 1.00 97.81 130 LEU A CA 1
ATOM 1029 C C . LEU A 1 130 ? -3.552 -7.525 -8.495 1.00 97.81 130 LEU A C 1
ATOM 1031 O O . LEU A 1 130 ? -2.424 -7.096 -8.730 1.00 97.81 130 LEU A O 1
ATOM 1035 N N . SER A 1 131 ? -4.587 -7.346 -9.320 1.00 97.50 131 SER A N 1
ATOM 1036 C CA . SER A 1 131 ? -4.576 -6.396 -10.435 1.00 97.50 131 SER A CA 1
ATOM 1037 C C . SER A 1 131 ? -4.660 -4.981 -9.864 1.00 97.50 131 SER A C 1
ATOM 1039 O O . SER A 1 131 ? -5.719 -4.567 -9.384 1.00 97.50 131 SER A O 1
ATOM 1041 N N . ALA A 1 132 ? -3.552 -4.247 -9.902 1.00 97.69 132 ALA A N 1
ATOM 1042 C CA . ALA A 1 132 ? -3.418 -2.936 -9.284 1.00 97.69 132 ALA A CA 1
ATOM 1043 C C . ALA A 1 132 ? -2.746 -1.934 -10.228 1.00 97.69 132 ALA A C 1
ATOM 1045 O O . ALA A 1 132 ? -1.949 -2.307 -11.085 1.00 97.69 132 ALA A O 1
ATOM 1046 N N . THR A 1 133 ? -3.065 -0.654 -10.046 1.00 97.19 133 THR A N 1
ATOM 1047 C CA . THR A 1 133 ? -2.380 0.474 -10.689 1.00 97.19 133 THR A CA 1
ATOM 1048 C C . THR A 1 133 ? -1.480 1.159 -9.671 1.00 97.19 133 THR A C 1
ATOM 1050 O O . THR A 1 133 ? -1.919 1.480 -8.566 1.00 97.19 133 THR A O 1
ATOM 1053 N N . ILE A 1 134 ? -0.229 1.398 -10.054 1.00 97.69 134 ILE A N 1
ATOM 1054 C CA . ILE A 1 134 ? 0.777 2.111 -9.275 1.00 97.69 134 ILE A CA 1
ATOM 1055 C C . ILE A 1 134 ? 0.997 3.470 -9.936 1.00 97.69 134 ILE A C 1
ATOM 1057 O O . ILE A 1 134 ? 1.341 3.560 -11.116 1.00 97.69 134 ILE A O 1
ATOM 1061 N N . THR A 1 135 ? 0.809 4.525 -9.148 1.00 97.81 135 THR A N 1
ATOM 1062 C CA . THR A 1 135 ? 0.996 5.918 -9.569 1.00 97.81 135 THR A CA 1
ATOM 1063 C C . THR A 1 135 ? 2.062 6.579 -8.708 1.00 97.81 135 THR A C 1
ATOM 1065 O O . THR A 1 135 ? 1.965 6.564 -7.481 1.00 97.81 135 THR A O 1
ATOM 1068 N N . VAL A 1 136 ? 3.062 7.194 -9.332 1.00 97.75 136 VAL A N 1
ATOM 1069 C CA . VAL A 1 136 ? 4.043 8.054 -8.665 1.00 97.75 136 VAL A CA 1
ATOM 1070 C C . VAL A 1 136 ? 3.449 9.458 -8.523 1.00 97.75 136 VAL A C 1
ATOM 1072 O O . VAL A 1 136 ? 3.276 10.191 -9.498 1.00 97.75 136 VAL A O 1
ATOM 1075 N N . ASN A 1 137 ? 3.114 9.842 -7.293 1.00 97.00 137 ASN A N 1
ATOM 1076 C CA . ASN A 1 137 ? 2.368 11.067 -7.012 1.00 97.00 137 ASN A CA 1
ATOM 1077 C C . ASN A 1 137 ? 3.148 12.323 -7.424 1.00 97.00 137 ASN A C 1
ATOM 1079 O O . ASN A 1 137 ? 4.303 12.498 -7.038 1.00 97.00 137 ASN A O 1
ATOM 1083 N N . GLY A 1 138 ? 2.488 13.222 -8.162 1.00 93.88 138 GLY A N 1
ATOM 1084 C CA . GLY A 1 138 ? 3.086 14.475 -8.641 1.00 93.88 138 GLY A CA 1
ATOM 1085 C C . GLY A 1 138 ? 4.113 14.298 -9.764 1.00 93.88 138 GLY A C 1
ATOM 1086 O O . GLY A 1 138 ? 4.777 15.266 -10.124 1.00 93.88 138 GLY A O 1
ATOM 1087 N N . TYR A 1 139 ? 4.243 13.082 -10.296 1.00 92.56 139 TYR A N 1
ATOM 1088 C CA . TYR A 1 139 ? 5.185 12.735 -11.355 1.00 92.56 139 TYR A CA 1
ATOM 1089 C C . TYR A 1 139 ? 4.460 12.085 -12.535 1.00 92.56 139 TYR A C 1
ATOM 1091 O O . TYR A 1 139 ? 4.616 12.526 -13.669 1.00 92.56 139 TYR A O 1
ATOM 1099 N N . ASP A 1 140 ? 3.613 11.088 -12.262 1.00 94.94 140 ASP A N 1
ATOM 1100 C CA . ASP A 1 140 ? 2.906 10.356 -13.306 1.00 94.94 140 ASP A CA 1
ATOM 1101 C C . ASP A 1 140 ? 1.706 11.103 -13.901 1.00 94.94 140 ASP A C 1
ATOM 1103 O O . ASP A 1 140 ? 1.035 11.903 -13.244 1.00 94.94 140 ASP A O 1
ATOM 1107 N N . ASN A 1 141 ? 1.405 10.773 -15.157 1.00 90.94 141 ASN A N 1
ATOM 1108 C CA . ASN A 1 141 ? 0.173 11.137 -15.851 1.00 90.94 141 ASN A CA 1
ATOM 1109 C C . ASN A 1 141 ? -0.532 9.884 -16.406 1.00 90.94 141 ASN A C 1
ATOM 1111 O O . ASN A 1 141 ? -0.176 8.759 -16.065 1.00 90.94 141 ASN A O 1
ATOM 1115 N N . SER A 1 142 ? -1.535 10.060 -17.273 1.00 83.38 142 SER A N 1
ATOM 1116 C CA . SER A 1 142 ? -2.389 8.964 -17.749 1.00 83.38 142 SER A CA 1
ATOM 1117 C C . SER A 1 142 ? -1.683 7.863 -18.552 1.00 83.38 142 SER A C 1
ATOM 1119 O O . SER A 1 142 ? -2.308 6.835 -18.792 1.00 83.38 142 SER A O 1
ATOM 1121 N N . TYR A 1 143 ? -0.435 8.055 -18.992 1.00 84.81 143 TYR A N 1
ATOM 1122 C CA . TYR A 1 143 ? 0.317 7.053 -19.761 1.00 84.81 143 TYR A CA 1
ATOM 1123 C C . TYR A 1 143 ? 1.618 6.587 -19.089 1.00 84.81 143 TYR A C 1
ATOM 1125 O O . TYR A 1 143 ? 2.196 5.593 -19.524 1.00 84.81 143 TYR A O 1
ATOM 1133 N N . SER A 1 144 ? 2.070 7.237 -18.011 1.00 91.12 144 SER A N 1
ATOM 1134 C CA . SER A 1 144 ? 3.301 6.843 -17.311 1.00 91.12 144 SER A CA 1
ATOM 1135 C C . SER A 1 144 ? 3.079 5.967 -16.073 1.00 91.12 144 SER A C 1
ATOM 1137 O O . SER A 1 144 ? 4.058 5.429 -15.548 1.00 91.12 144 SER A O 1
ATOM 1139 N N . THR A 1 145 ? 1.825 5.771 -15.644 1.00 94.06 145 THR A N 1
ATOM 1140 C CA . THR A 1 145 ? 1.479 4.796 -14.598 1.00 94.06 145 THR A CA 1
ATOM 1141 C C . THR A 1 145 ? 1.860 3.376 -15.013 1.00 94.06 145 THR A C 1
ATOM 1143 O O . THR A 1 145 ? 2.010 3.067 -16.199 1.00 94.06 145 THR A O 1
ATOM 1146 N N . VAL A 1 146 ? 2.026 2.497 -14.024 1.00 94.75 146 VAL A N 1
ATOM 1147 C CA . VAL A 1 146 ? 2.296 1.072 -14.260 1.00 94.75 146 VAL A CA 1
ATOM 1148 C C . VAL A 1 146 ? 1.227 0.216 -13.603 1.00 94.75 146 VAL A C 1
ATOM 1150 O O . VAL A 1 146 ? 0.656 0.586 -12.577 1.00 94.75 146 VAL A O 1
ATOM 1153 N N . ILE A 1 147 ? 0.953 -0.933 -14.205 1.00 94.62 147 ILE A N 1
ATOM 1154 C CA . ILE A 1 147 ? 0.010 -1.923 -13.692 1.00 94.62 147 ILE A CA 1
ATOM 1155 C C . ILE A 1 147 ? 0.760 -3.194 -13.314 1.00 94.62 147 ILE A C 1
ATOM 1157 O O . ILE A 1 147 ? 1.832 -3.471 -13.854 1.00 94.62 147 ILE A O 1
ATOM 1161 N N . THR A 1 148 ? 0.206 -3.954 -12.381 1.00 97.19 148 THR A N 1
ATOM 1162 C CA . THR A 1 148 ? 0.743 -5.272 -12.038 1.00 97.19 148 THR A CA 1
ATOM 1163 C C . THR A 1 148 ? 0.444 -6.305 -13.126 1.00 97.19 148 THR A C 1
ATOM 1165 O O . THR A 1 148 ? -0.559 -6.193 -13.837 1.00 97.19 148 THR A O 1
ATOM 1168 N N . ASP A 1 149 ? 1.263 -7.356 -13.221 1.00 95.56 149 ASP A N 1
ATOM 1169 C CA . ASP A 1 149 ? 0.828 -8.612 -13.839 1.00 95.56 149 ASP A CA 1
ATOM 1170 C C . ASP A 1 149 ? -0.229 -9.249 -12.917 1.00 95.56 149 ASP A C 1
ATOM 1172 O O . ASP A 1 149 ? 0.089 -9.633 -11.791 1.00 95.56 149 ASP A O 1
ATOM 1176 N N . PRO A 1 150 ? -1.491 -9.409 -13.345 1.00 90.88 150 PRO A N 1
ATOM 1177 C CA . PRO A 1 150 ? -2.538 -9.961 -12.490 1.00 90.88 150 PRO A CA 1
ATOM 1178 C C . PRO A 1 150 ? -2.287 -11.417 -12.057 1.00 90.88 150 PRO A C 1
ATOM 1180 O O . PRO A 1 150 ? -2.866 -11.859 -11.066 1.00 90.88 150 PRO A O 1
ATOM 1183 N N . ALA A 1 151 ? -1.435 -12.176 -12.757 1.00 95.31 151 ALA A N 1
ATOM 1184 C CA . ALA A 1 151 ? -1.112 -13.558 -12.399 1.00 95.31 151 ALA A CA 1
ATOM 1185 C C . ALA A 1 151 ? -0.079 -13.672 -11.264 1.00 95.31 151 ALA A C 1
ATOM 1187 O O . ALA A 1 151 ? 0.044 -14.738 -10.650 1.00 95.31 151 ALA A O 1
ATOM 1188 N N . LYS A 1 152 ? 0.688 -12.608 -11.008 1.00 97.00 152 LYS A N 1
ATOM 1189 C CA . LYS A 1 152 ? 1.824 -12.595 -10.068 1.00 97.00 152 LYS A CA 1
ATOM 1190 C C . LYS A 1 152 ? 1.783 -11.442 -9.070 1.00 97.00 152 LYS A C 1
ATOM 1192 O O . LYS A 1 152 ? 2.386 -11.543 -8.006 1.00 97.00 152 LYS A O 1
ATOM 1197 N N . GLY A 1 153 ? 1.024 -10.397 -9.375 1.00 97.81 153 GLY A N 1
ATOM 1198 C CA . GLY A 1 153 ? 0.911 -9.172 -8.598 1.00 97.81 153 GLY A CA 1
ATOM 1199 C C . GLY A 1 153 ? 2.150 -8.291 -8.710 1.00 97.81 153 GLY A C 1
ATOM 1200 O O . GLY A 1 153 ? 2.202 -7.264 -8.039 1.00 97.81 153 GLY A O 1
ATOM 1201 N N . ASP A 1 154 ? 3.150 -8.674 -9.505 1.00 97.88 154 ASP A N 1
ATOM 1202 C CA . ASP A 1 154 ? 4.399 -7.941 -9.624 1.00 97.88 154 ASP A CA 1
ATOM 1203 C C . ASP A 1 154 ? 4.286 -6.758 -10.586 1.00 97.88 154 ASP A C 1
ATOM 1205 O O . ASP A 1 154 ? 3.500 -6.756 -11.531 1.00 97.88 154 ASP A O 1
ATOM 1209 N N . PHE A 1 155 ? 5.059 -5.713 -10.312 1.00 97.44 155 PHE A N 1
ATOM 1210 C CA . PHE A 1 155 ? 5.183 -4.535 -11.158 1.00 97.44 155 PHE A CA 1
ATOM 1211 C C . PHE A 1 155 ? 6.617 -4.007 -11.132 1.00 97.44 155 PHE A C 1
ATOM 1213 O O . PHE A 1 155 ? 7.375 -4.218 -10.178 1.00 97.44 155 PHE A O 1
ATOM 1220 N N . TYR A 1 156 ? 6.952 -3.241 -12.167 1.00 96.50 156 TYR A N 1
ATOM 1221 C CA . TYR A 1 156 ? 8.269 -2.648 -12.353 1.00 96.50 156 TYR A CA 1
ATOM 1222 C C . TYR A 1 156 ? 8.112 -1.175 -12.713 1.00 96.50 156 TYR A C 1
ATOM 1224 O O . TYR A 1 156 ? 7.470 -0.834 -13.707 1.00 96.50 156 TYR A O 1
ATOM 1232 N N . ARG A 1 157 ? 8.684 -0.285 -11.900 1.00 96.00 157 ARG A N 1
ATOM 1233 C CA . ARG A 1 157 ? 8.660 1.163 -12.122 1.00 96.00 157 ARG A CA 1
ATOM 1234 C C . ARG A 1 157 ? 10.086 1.696 -12.189 1.00 96.00 157 ARG A C 1
ATOM 1236 O O . ARG A 1 157 ? 10.749 1.885 -11.171 1.00 96.00 157 ARG A O 1
ATOM 1243 N N . TYR A 1 158 ? 10.540 1.964 -13.407 1.00 95.31 158 TYR A N 1
ATOM 1244 C CA . TYR A 1 158 ? 11.874 2.496 -13.676 1.00 95.31 158 TYR A CA 1
ATOM 1245 C C . TYR A 1 158 ? 11.909 4.003 -13.436 1.00 95.31 158 TYR A C 1
ATOM 1247 O O . TYR A 1 158 ? 11.128 4.731 -14.037 1.00 95.31 158 TYR A O 1
ATOM 1255 N N . LEU A 1 159 ? 12.770 4.466 -12.535 1.00 94.50 159 LEU A N 1
ATOM 1256 C CA . LEU A 1 159 ? 12.857 5.866 -12.119 1.00 94.50 159 LEU A CA 1
ATOM 1257 C C . LEU A 1 159 ? 14.320 6.261 -11.964 1.00 94.50 159 LEU A C 1
ATOM 1259 O O . LEU A 1 159 ? 15.165 5.431 -11.621 1.00 94.50 159 LEU A O 1
ATOM 1263 N N . SER A 1 160 ? 14.615 7.540 -12.183 1.00 94.25 160 SER A N 1
ATOM 1264 C CA . SER A 1 160 ? 15.893 8.114 -11.766 1.00 94.25 160 SER A CA 1
ATOM 1265 C C . SER A 1 160 ? 16.046 8.054 -10.233 1.00 94.25 160 SER A C 1
ATOM 1267 O O . SER A 1 160 ? 15.053 7.913 -9.516 1.00 94.25 160 SER A O 1
ATOM 1269 N N . PRO A 1 161 ? 17.274 8.167 -9.698 1.00 96.25 161 PRO A N 1
ATOM 1270 C CA . PRO A 1 161 ? 17.481 8.222 -8.256 1.00 96.25 161 PRO A CA 1
ATOM 1271 C C . PRO A 1 161 ? 16.707 9.375 -7.614 1.00 96.25 161 PRO A C 1
ATOM 1273 O O . PRO A 1 161 ? 16.731 10.503 -8.109 1.00 96.25 161 PRO A O 1
ATOM 1276 N N . GLY A 1 162 ? 16.031 9.100 -6.503 1.00 96.69 162 GLY A N 1
ATOM 1277 C CA . GLY A 1 162 ? 15.119 10.053 -5.883 1.00 96.69 162 GLY A CA 1
ATOM 1278 C C . GLY A 1 162 ? 14.313 9.447 -4.742 1.00 96.69 162 GLY A C 1
ATOM 1279 O O . GLY A 1 162 ? 14.501 8.295 -4.357 1.00 96.69 162 GLY A O 1
ATOM 1280 N N . THR A 1 163 ? 13.412 10.241 -4.172 1.00 97.94 163 THR A N 1
ATOM 1281 C CA . THR A 1 163 ? 12.455 9.788 -3.157 1.00 97.94 163 THR A CA 1
ATOM 1282 C C . THR A 1 163 ? 11.045 10.076 -3.644 1.00 97.94 163 THR A C 1
ATOM 1284 O O . THR A 1 163 ? 10.741 11.204 -4.025 1.00 97.94 163 THR A O 1
ATOM 1287 N N . TYR A 1 164 ? 10.197 9.053 -3.626 1.00 97.81 164 TYR A N 1
ATOM 1288 C CA . TYR A 1 164 ? 8.895 9.057 -4.283 1.00 97.81 164 TYR A CA 1
ATOM 1289 C C . TYR A 1 164 ? 7.779 8.647 -3.325 1.00 97.81 164 TYR A C 1
ATOM 1291 O O . TYR A 1 164 ? 7.982 7.856 -2.404 1.00 97.81 164 TYR A O 1
ATOM 1299 N N . ASN A 1 165 ? 6.577 9.161 -3.577 1.00 98.19 165 ASN A N 1
ATOM 1300 C CA . ASN A 1 165 ? 5.355 8.701 -2.927 1.00 98.19 165 ASN A CA 1
ATOM 1301 C C . ASN A 1 165 ? 4.522 7.948 -3.963 1.00 98.19 165 ASN A C 1
ATOM 1303 O O . ASN A 1 165 ? 4.258 8.484 -5.040 1.00 98.19 165 ASN A O 1
ATOM 1307 N N . LEU A 1 166 ? 4.111 6.728 -3.638 1.00 98.38 166 LEU A N 1
ATOM 1308 C CA . LEU A 1 166 ? 3.337 5.867 -4.525 1.00 98.38 166 LEU A CA 1
ATOM 1309 C C . LEU A 1 166 ? 1.900 5.766 -4.029 1.00 98.38 166 LEU A C 1
ATOM 1311 O O . LEU A 1 166 ? 1.695 5.528 -2.842 1.00 98.38 166 LEU A O 1
ATOM 1315 N N . THR A 1 167 ? 0.928 5.872 -4.928 1.00 98.38 167 THR A N 1
ATOM 1316 C CA . THR A 1 167 ? -0.461 5.473 -4.669 1.00 98.38 167 THR A CA 1
ATOM 1317 C C . THR A 1 167 ? -0.736 4.157 -5.382 1.00 98.38 167 THR A C 1
ATOM 1319 O O . THR A 1 167 ? -0.506 4.045 -6.587 1.00 98.38 167 THR A O 1
ATOM 1322 N N . ILE A 1 168 ? -1.221 3.170 -4.632 1.00 98.31 168 ILE A N 1
ATOM 1323 C CA . ILE A 1 168 ? -1.625 1.857 -5.126 1.00 98.31 168 ILE A CA 1
ATOM 1324 C C . ILE A 1 168 ? -3.147 1.794 -5.087 1.00 98.31 168 ILE A C 1
ATOM 1326 O O . ILE A 1 168 ? -3.744 1.933 -4.017 1.00 98.31 168 ILE A O 1
ATOM 1330 N N . SER A 1 169 ? -3.752 1.565 -6.249 1.00 98.00 169 SER A N 1
ATOM 1331 C CA . SER A 1 169 ? -5.196 1.393 -6.397 1.00 98.00 169 SER A CA 1
ATOM 1332 C C . SER A 1 169 ? -5.507 -0.003 -6.917 1.00 98.00 169 SER A C 1
ATOM 1334 O O . SER A 1 169 ? -4.922 -0.447 -7.907 1.00 98.00 169 SER A O 1
ATOM 1336 N N . ALA A 1 170 ? -6.421 -0.702 -6.250 1.00 97.19 170 ALA A N 1
ATOM 1337 C CA . ALA A 1 170 ? -6.889 -2.030 -6.631 1.00 97.19 170 ALA A CA 1
ATOM 1338 C C . ALA A 1 170 ? -8.402 -2.113 -6.403 1.00 97.19 170 ALA A C 1
ATOM 1340 O O . ALA A 1 170 ? -8.913 -1.655 -5.380 1.00 97.19 170 ALA A O 1
ATOM 1341 N N . SER A 1 171 ? -9.133 -2.701 -7.352 1.00 95.5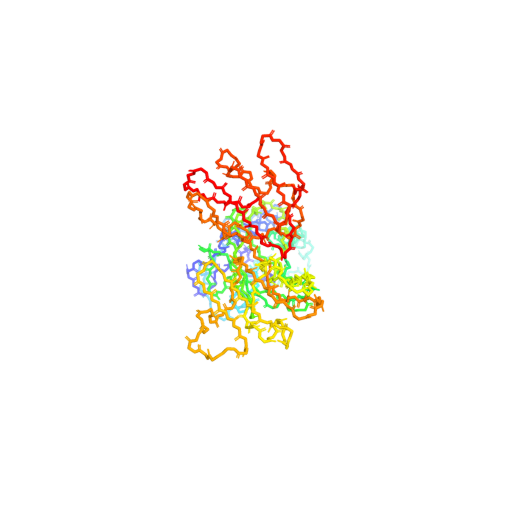0 171 SER A N 1
ATOM 1342 C CA . SER A 1 171 ? -10.595 -2.790 -7.262 1.00 95.50 171 SER A CA 1
ATOM 1343 C C . SER A 1 171 ? -11.030 -3.522 -5.986 1.00 95.50 171 SER A C 1
ATOM 1345 O O . SER A 1 171 ? -10.523 -4.600 -5.686 1.00 95.50 171 SER A O 1
ATOM 1347 N N . GLY A 1 172 ? -11.969 -2.935 -5.237 1.00 91.81 172 GLY A N 1
ATOM 1348 C CA . GLY A 1 172 ? -12.473 -3.493 -3.977 1.00 91.81 172 GLY A CA 1
ATOM 1349 C C . GLY A 1 172 ? -11.680 -3.102 -2.725 1.00 91.81 172 GLY A C 1
ATOM 1350 O O . GLY A 1 172 ? -12.099 -3.455 -1.625 1.00 91.81 172 GLY A O 1
ATOM 1351 N N . PHE A 1 173 ? -10.593 -2.338 -2.863 1.00 92.88 173 PHE A N 1
ATOM 1352 C CA . PHE A 1 173 ? -9.786 -1.853 -1.745 1.00 92.88 173 PHE A CA 1
ATOM 1353 C C . PHE A 1 173 ? -9.739 -0.319 -1.731 1.00 92.88 173 PHE A C 1
ATOM 1355 O O . PHE A 1 173 ? -9.725 0.296 -2.797 1.00 92.88 173 PHE A O 1
ATOM 1362 N N . PRO A 1 174 ? -9.693 0.323 -0.550 1.00 92.62 174 PRO A N 1
ATOM 1363 C CA . PRO A 1 174 ? -9.286 1.719 -0.459 1.00 92.62 174 PRO A CA 1
ATOM 1364 C C . PRO A 1 174 ? -7.865 1.896 -1.002 1.00 92.62 174 PRO A C 1
ATOM 1366 O O . PRO A 1 174 ? -7.003 1.043 -0.771 1.00 92.62 174 PRO A O 1
ATOM 1369 N N . ASP A 1 175 ? -7.618 3.015 -1.680 1.00 96.94 175 ASP A N 1
ATOM 1370 C CA . ASP A 1 175 ? -6.282 3.354 -2.165 1.00 96.94 175 ASP A CA 1
ATOM 1371 C C . ASP A 1 175 ? -5.283 3.433 -1.003 1.00 96.94 175 ASP A C 1
ATOM 1373 O O . ASP A 1 175 ? -5.590 3.930 0.087 1.00 96.94 175 ASP A O 1
ATOM 1377 N N . LYS A 1 176 ? -4.061 2.954 -1.247 1.00 97.00 176 LYS A N 1
ATOM 1378 C CA . LYS A 1 176 ? -2.980 2.940 -0.259 1.00 97.00 176 LYS A CA 1
ATOM 1379 C C . LYS A 1 176 ? -1.808 3.776 -0.747 1.00 97.00 176 LYS A C 1
ATOM 1381 O O . LYS A 1 176 ? -1.254 3.504 -1.808 1.00 97.00 176 LYS A O 1
ATOM 1386 N N . THR A 1 177 ? -1.392 4.746 0.063 1.00 97.50 177 THR A N 1
ATOM 1387 C CA . THR A 1 177 ? -0.209 5.567 -0.221 1.00 97.50 177 THR A CA 1
ATOM 1388 C C . THR A 1 177 ? 1.000 5.055 0.552 1.00 97.50 177 THR A C 1
ATOM 1390 O O . THR A 1 177 ? 0.948 4.913 1.773 1.00 97.50 177 THR A O 1
ATOM 1393 N N . ILE A 1 178 ? 2.103 4.816 -0.154 1.00 97.50 178 ILE A N 1
ATOM 1394 C CA . ILE A 1 178 ? 3.414 4.510 0.424 1.00 97.50 178 ILE A CA 1
ATOM 1395 C C . ILE A 1 178 ? 4.300 5.728 0.219 1.00 97.50 178 ILE A C 1
ATOM 1397 O O . ILE A 1 178 ? 4.639 6.080 -0.911 1.00 97.50 178 ILE A O 1
ATOM 1401 N N . SER A 1 179 ? 4.662 6.379 1.318 1.00 97.38 179 SER A N 1
ATOM 1402 C CA . SER A 1 179 ? 5.473 7.592 1.288 1.00 97.38 179 SER A CA 1
ATOM 1403 C C . SER A 1 179 ? 6.956 7.285 1.470 1.00 97.38 179 SER A C 1
ATOM 1405 O O . SER A 1 179 ? 7.318 6.367 2.203 1.00 97.38 179 SER A O 1
ATOM 1407 N N . GLY A 1 180 ? 7.817 8.100 0.860 1.00 97.25 180 GLY A N 1
ATOM 1408 C CA . GLY A 1 180 ? 9.257 8.069 1.124 1.00 97.25 180 GLY A CA 1
ATOM 1409 C C . GLY A 1 180 ? 9.996 6.868 0.529 1.00 97.25 180 GLY A C 1
ATOM 1410 O O . GLY A 1 180 ? 10.996 6.431 1.093 1.00 97.25 180 GLY A O 1
ATOM 1411 N N . VAL A 1 181 ? 9.527 6.322 -0.596 1.00 98.25 181 VAL A N 1
ATOM 1412 C CA . VAL A 1 181 ? 10.208 5.226 -1.297 1.00 98.25 181 VAL A CA 1
ATOM 1413 C C . VAL A 1 181 ? 11.478 5.762 -1.953 1.00 98.25 181 VAL A C 1
ATOM 1415 O O . VAL A 1 181 ? 11.411 6.578 -2.872 1.00 98.25 181 VAL A O 1
ATOM 1418 N N . VAL A 1 182 ? 12.639 5.314 -1.475 1.00 98.19 182 VAL A N 1
ATOM 1419 C CA . VAL A 1 182 ? 13.950 5.751 -1.974 1.00 98.19 182 VAL A CA 1
ATOM 1420 C C . VAL A 1 182 ? 14.398 4.861 -3.130 1.00 98.19 182 VAL A C 1
ATOM 1422 O O . VAL A 1 182 ? 14.478 3.641 -2.990 1.00 98.19 182 VAL A O 1
ATOM 1425 N N . VAL A 1 183 ? 14.733 5.476 -4.260 1.00 98.00 183 VAL A N 1
ATOM 1426 C CA . VAL A 1 183 ? 15.369 4.839 -5.418 1.00 98.00 183 VAL A CA 1
ATOM 1427 C C . VAL A 1 183 ? 16.820 5.300 -5.466 1.00 98.00 183 VAL A C 1
ATOM 1429 O O . VAL A 1 183 ? 17.084 6.497 -5.571 1.00 98.00 183 VAL A O 1
ATOM 1432 N N . ASN A 1 184 ? 17.762 4.359 -5.388 1.00 97.38 184 ASN A N 1
ATOM 1433 C CA . ASN A 1 184 ? 19.191 4.646 -5.520 1.00 97.38 184 ASN A CA 1
ATOM 1434 C C . ASN A 1 184 ? 19.688 4.263 -6.917 1.00 97.38 184 ASN A C 1
ATOM 1436 O O . ASN A 1 184 ? 19.149 3.358 -7.558 1.00 97.38 184 ASN A O 1
ATOM 1440 N N . ALA A 1 185 ? 20.746 4.933 -7.375 1.00 95.44 185 ALA A N 1
ATOM 1441 C CA . ALA A 1 185 ? 21.374 4.624 -8.656 1.00 95.44 185 ALA A CA 1
ATOM 1442 C C . ALA A 1 185 ? 21.824 3.159 -8.715 1.00 95.44 185 ALA A C 1
ATOM 1444 O O . ALA A 1 185 ? 22.430 2.662 -7.767 1.00 95.44 185 ALA A O 1
ATOM 1445 N N . ASN A 1 186 ? 21.553 2.502 -9.844 1.00 94.75 186 ASN A N 1
ATOM 1446 C CA . ASN A 1 186 ? 22.024 1.155 -10.175 1.00 94.75 186 ASN A CA 1
ATOM 1447 C C . ASN A 1 186 ? 21.634 0.079 -9.145 1.00 94.75 186 ASN A C 1
ATOM 1449 O O . ASN A 1 186 ? 22.377 -0.872 -8.908 1.00 94.75 186 ASN A O 1
ATOM 1453 N N . THR A 1 187 ? 20.473 0.235 -8.506 1.00 96.94 187 THR A N 1
ATOM 1454 C CA . THR A 1 187 ? 19.942 -0.742 -7.548 1.00 96.94 187 THR A CA 1
ATOM 1455 C C . THR A 1 187 ? 18.447 -0.951 -7.743 1.00 96.94 187 THR A C 1
ATOM 1457 O O . THR A 1 187 ? 17.742 -0.057 -8.219 1.00 96.94 187 THR A O 1
ATOM 1460 N N . ALA A 1 188 ? 17.973 -2.133 -7.352 1.00 97.50 188 ALA A N 1
ATOM 1461 C CA . ALA A 1 188 ? 16.553 -2.411 -7.210 1.00 97.50 188 ALA A CA 1
ATOM 1462 C C . ALA A 1 188 ? 16.071 -1.978 -5.819 1.00 97.50 188 ALA A C 1
ATOM 1464 O O . ALA A 1 188 ? 16.644 -2.369 -4.800 1.00 97.50 188 ALA A O 1
ATOM 1465 N N . THR A 1 189 ? 14.974 -1.231 -5.777 1.00 98.31 189 THR A N 1
ATOM 1466 C CA . THR A 1 189 ? 14.202 -0.969 -4.564 1.00 98.31 189 THR A CA 1
ATOM 1467 C C . THR A 1 189 ? 13.026 -1.936 -4.534 1.00 98.31 189 THR A C 1
ATOM 1469 O O . THR A 1 189 ? 12.060 -1.771 -5.278 1.00 98.31 189 THR A O 1
ATOM 1472 N N . SER A 1 190 ? 13.097 -2.955 -3.677 1.00 97.94 190 SER A N 1
ATOM 1473 C CA . SER A 1 190 ? 12.017 -3.932 -3.534 1.00 97.94 190 SER A CA 1
ATOM 1474 C C . SER A 1 190 ? 10.925 -3.446 -2.584 1.00 97.94 190 SER A C 1
ATOM 1476 O O . SER A 1 190 ? 11.229 -3.068 -1.452 1.00 97.94 190 SER A O 1
ATOM 1478 N N . ILE A 1 191 ? 9.657 -3.510 -3.002 1.00 97.69 191 ILE A N 1
ATOM 1479 C CA . ILE A 1 191 ? 8.515 -3.235 -2.114 1.00 97.69 191 ILE A CA 1
ATOM 1480 C C . ILE A 1 191 ? 7.462 -4.345 -2.176 1.00 97.69 191 ILE A C 1
ATOM 1482 O O . ILE A 1 191 ? 7.186 -4.905 -3.231 1.00 97.69 191 ILE A O 1
ATOM 1486 N N . SER A 1 192 ? 6.837 -4.652 -1.043 1.00 97.38 192 SER A N 1
ATOM 1487 C CA . SER A 1 192 ? 5.693 -5.566 -0.976 1.00 97.38 192 SER A CA 1
ATOM 1488 C C . SER A 1 192 ? 4.510 -4.836 -0.359 1.00 97.38 192 SER A C 1
ATOM 1490 O O . SER A 1 192 ? 4.641 -4.204 0.693 1.00 97.38 192 SER A O 1
ATOM 1492 N N . VAL A 1 193 ? 3.369 -4.875 -1.045 1.00 97.50 193 VAL A N 1
ATOM 1493 C CA . VAL A 1 193 ? 2.178 -4.107 -0.695 1.00 97.50 193 VAL A CA 1
ATOM 1494 C C . VAL A 1 193 ? 1.007 -5.052 -0.491 1.00 97.50 193 VAL A C 1
ATOM 1496 O O . VAL A 1 193 ? 0.444 -5.582 -1.444 1.00 97.50 193 VAL A O 1
ATOM 1499 N N . THR A 1 194 ? 0.597 -5.214 0.763 1.00 96.81 194 THR A N 1
ATOM 1500 C CA . THR A 1 194 ? -0.674 -5.864 1.093 1.00 96.81 194 THR A CA 1
ATOM 1501 C C . THR A 1 194 ? -1.795 -4.827 1.100 1.00 96.81 194 THR A C 1
ATOM 1503 O O . THR A 1 194 ? -1.703 -3.827 1.829 1.00 96.81 194 THR A O 1
ATOM 1506 N N . MET A 1 195 ? -2.831 -5.054 0.293 1.00 95.56 195 MET A N 1
ATOM 1507 C CA . MET A 1 195 ? -4.059 -4.256 0.265 1.00 95.56 195 MET A CA 1
ATOM 1508 C C . MET A 1 195 ? -5.103 -4.874 1.195 1.00 95.56 195 MET A C 1
ATOM 1510 O O . MET A 1 195 ? -5.355 -6.073 1.138 1.00 95.56 195 MET A O 1
ATOM 1514 N N . GLY A 1 196 ? -5.728 -4.052 2.039 1.00 89.31 196 GLY A N 1
ATOM 1515 C CA . GLY A 1 196 ? -6.679 -4.515 3.051 1.00 89.31 196 GLY A CA 1
ATOM 1516 C C . GLY A 1 196 ? -6.025 -5.214 4.248 1.00 89.31 196 GLY A C 1
ATOM 1517 O O . GLY A 1 196 ? -4.803 -5.250 4.389 1.00 89.31 196 GLY A O 1
ATOM 1518 N N . GLU A 1 197 ? -6.871 -5.760 5.118 1.00 85.69 197 GLU A N 1
ATOM 1519 C CA . GLU A 1 197 ? -6.492 -6.435 6.361 1.00 85.69 197 GLU A CA 1
ATOM 1520 C C . GLU A 1 197 ? -7.330 -7.710 6.531 1.00 85.69 197 GLU A C 1
ATOM 1522 O O . GLU A 1 197 ? -8.499 -7.762 6.125 1.00 85.69 197 GLU A O 1
ATOM 1527 N N . LEU A 1 198 ? -6.733 -8.758 7.111 1.00 84.81 198 LEU A N 1
ATOM 1528 C CA . LEU A 1 198 ? -7.479 -9.967 7.459 1.00 84.81 198 LEU A CA 1
ATOM 1529 C C . LEU A 1 198 ? -8.535 -9.632 8.521 1.00 84.81 198 LEU A C 1
ATOM 1531 O O . LEU A 1 198 ? -8.247 -8.860 9.434 1.00 84.81 198 LEU A O 1
ATOM 1535 N N . PRO A 1 199 ? -9.733 -10.240 8.457 1.00 84.50 199 PRO A N 1
ATOM 1536 C CA . PRO A 1 199 ? -10.722 -10.054 9.505 1.00 84.50 199 PRO A CA 1
ATOM 1537 C C . PRO A 1 199 ? -10.165 -10.537 10.849 1.00 84.50 199 PRO A C 1
ATOM 1539 O O . PRO A 1 199 ? -9.661 -11.657 10.960 1.00 84.50 199 PRO A O 1
ATOM 1542 N N . HIS A 1 200 ? -10.303 -9.701 11.871 1.00 91.00 200 HIS A N 1
ATOM 1543 C CA . HIS A 1 200 ? -9.985 -10.031 13.250 1.00 91.00 200 HIS A CA 1
ATOM 1544 C C . HIS A 1 200 ? -11.215 -10.635 13.947 1.00 91.00 200 HIS A C 1
ATOM 1546 O O . HIS A 1 200 ? -12.354 -10.243 13.680 1.00 91.00 200 HIS A O 1
ATOM 1552 N N . TYR A 1 201 ? -10.987 -11.587 14.855 1.00 93.56 201 TYR A N 1
ATOM 1553 C CA . TYR A 1 201 ? -12.038 -12.221 15.651 1.00 93.56 201 TYR A CA 1
ATOM 1554 C C . TYR A 1 201 ? -11.821 -11.960 17.135 1.00 93.56 201 TYR A C 1
ATOM 1556 O O . TYR A 1 201 ? -11.021 -12.637 17.782 1.00 93.56 201 TYR A O 1
ATOM 1564 N N . GLN A 1 202 ? -12.608 -11.046 17.695 1.00 96.56 202 GLN A N 1
ATOM 1565 C CA . GLN A 1 202 ? -12.594 -10.799 19.127 1.00 96.56 202 GLN A CA 1
ATOM 1566 C C . GLN A 1 202 ? -13.423 -11.866 19.847 1.00 96.56 202 GLN A C 1
ATOM 1568 O O . GLN A 1 202 ? -14.611 -12.047 19.564 1.00 96.56 202 GLN A O 1
ATOM 1573 N N . GLN A 1 203 ? -12.804 -12.562 20.798 1.00 96.75 203 GLN A N 1
ATOM 1574 C CA . GLN A 1 203 ? -13.478 -13.552 21.635 1.00 96.75 203 GLN A CA 1
ATOM 1575 C C . GLN A 1 203 ? -13.881 -12.925 22.970 1.00 96.75 203 GLN A C 1
ATOM 1577 O O . GLN A 1 203 ? -13.048 -12.328 23.651 1.00 96.75 203 GLN A O 1
ATOM 1582 N N . ILE A 1 204 ? -15.148 -13.072 23.365 1.00 97.75 204 ILE A N 1
ATOM 1583 C CA . ILE A 1 204 ? -15.649 -12.579 24.657 1.00 97.75 204 ILE A CA 1
ATOM 1584 C C . ILE A 1 204 ? -16.451 -13.682 25.341 1.00 97.75 204 ILE A C 1
ATOM 1586 O O . ILE A 1 204 ? -17.482 -14.121 24.835 1.00 97.75 204 ILE A O 1
ATOM 1590 N N . THR A 1 205 ? -16.009 -14.097 26.525 1.00 97.25 205 THR A N 1
ATOM 1591 C CA . THR A 1 205 ? -16.756 -15.034 27.369 1.00 97.25 205 THR A CA 1
ATOM 1592 C C . THR A 1 205 ? -17.668 -14.275 28.325 1.00 97.25 205 THR A C 1
ATOM 1594 O O . THR A 1 205 ? -17.205 -13.481 29.142 1.00 97.25 205 THR A O 1
ATOM 1597 N N . LEU A 1 206 ? -18.966 -14.556 28.240 1.00 97.62 206 LEU A N 1
ATOM 1598 C CA . LEU A 1 206 ? -19.995 -14.070 29.152 1.00 97.62 206 LEU A CA 1
ATOM 1599 C C . LEU A 1 206 ? -20.376 -15.151 30.156 1.00 97.62 206 LEU A C 1
ATOM 1601 O O . LEU A 1 206 ? -20.513 -16.327 29.808 1.00 97.62 206 LEU A O 1
ATOM 1605 N N . THR A 1 207 ? -20.633 -14.733 31.389 1.00 97.06 207 THR A N 1
ATOM 1606 C CA . THR A 1 207 ? -21.272 -15.549 32.427 1.00 97.06 207 THR A CA 1
ATOM 1607 C C . THR A 1 207 ? -22.736 -15.131 32.614 1.00 97.06 207 THR A C 1
ATOM 1609 O O . THR A 1 207 ? -23.120 -14.034 32.193 1.00 97.06 207 THR A O 1
ATOM 1612 N N . PRO A 1 208 ? -23.583 -15.976 33.236 1.00 98.25 208 PRO A N 1
ATOM 1613 C CA . PRO A 1 208 ? -24.912 -15.548 33.654 1.00 98.25 208 PRO A CA 1
ATOM 1614 C C . PRO A 1 208 ? -24.823 -14.338 34.593 1.00 98.25 208 PRO A C 1
ATOM 1616 O O . PRO A 1 208 ? -24.013 -14.322 35.522 1.00 98.25 208 PRO A O 1
ATOM 1619 N N . GLY A 1 209 ? -25.682 -13.345 34.379 1.00 98.25 209 GLY A N 1
ATOM 1620 C CA . GLY A 1 209 ? -25.657 -12.085 35.115 1.00 98.25 209 GLY A CA 1
ATOM 1621 C C . GLY A 1 209 ? -24.860 -10.987 34.408 1.00 98.25 209 GLY A C 1
ATOM 1622 O O . GLY A 1 209 ? -24.712 -10.984 33.185 1.00 98.25 209 GLY A O 1
ATOM 1623 N N . TRP A 1 210 ? -24.392 -10.010 35.189 1.00 98.12 210 TRP A N 1
ATOM 1624 C CA . TRP A 1 210 ? -23.734 -8.805 34.684 1.00 98.12 210 TRP A CA 1
ATOM 1625 C C . TRP A 1 210 ? -22.264 -9.033 34.318 1.00 98.12 210 TRP A C 1
ATOM 1627 O O . TRP A 1 210 ? -21.445 -9.406 35.154 1.00 98.12 210 TRP A O 1
ATOM 1637 N N . ASN A 1 211 ? -21.933 -8.685 33.080 1.00 98.44 211 ASN A N 1
ATOM 1638 C CA . ASN A 1 211 ? -20.606 -8.678 32.483 1.00 98.44 211 ASN A CA 1
ATOM 1639 C C . ASN A 1 211 ? -20.237 -7.238 32.098 1.00 98.44 211 ASN A C 1
ATOM 1641 O O . ASN A 1 211 ? -21.121 -6.431 31.797 1.00 98.44 211 ASN A O 1
ATOM 1645 N N . LEU A 1 212 ? -18.942 -6.920 32.084 1.00 98.38 212 LEU A N 1
ATOM 1646 C CA . LEU A 1 212 ? -18.426 -5.603 31.707 1.00 98.38 212 LEU A CA 1
ATOM 1647 C C . LEU A 1 212 ? -17.492 -5.751 30.501 1.00 98.38 212 LEU A C 1
ATOM 1649 O O . LEU A 1 212 ? -16.377 -6.245 30.643 1.00 98.38 212 LEU A O 1
ATOM 1653 N N . LEU A 1 213 ? -17.946 -5.352 29.314 1.00 98.00 213 LEU A N 1
ATOM 1654 C CA . LEU A 1 213 ? -17.265 -5.660 28.050 1.00 98.00 213 LEU A CA 1
ATOM 1655 C C . LEU A 1 213 ? -17.129 -4.453 27.126 1.00 98.00 213 LEU A C 1
ATOM 1657 O O . LEU A 1 213 ? -17.853 -3.466 27.265 1.00 98.00 213 LEU A O 1
ATOM 1661 N N . SER A 1 214 ? -16.225 -4.557 26.157 1.00 98.12 214 SER A N 1
ATOM 1662 C CA . SER A 1 214 ? -16.101 -3.614 25.042 1.00 98.12 214 SER A CA 1
ATOM 1663 C C . SER A 1 214 ? -15.602 -4.298 23.780 1.00 98.12 214 SER A C 1
ATOM 1665 O O . SER A 1 214 ? -14.954 -5.341 23.849 1.00 98.12 214 SER A O 1
ATOM 1667 N N . PHE A 1 215 ? -15.828 -3.649 22.639 1.00 97.75 215 PHE A N 1
ATOM 1668 C CA . PHE A 1 215 ? -15.401 -4.144 21.335 1.00 97.75 215 PHE A CA 1
ATOM 1669 C C . PHE A 1 215 ? -14.174 -3.383 20.828 1.00 97.75 215 PHE A C 1
ATOM 1671 O O . PHE A 1 215 ? -14.231 -2.155 20.690 1.00 97.75 215 PHE A O 1
ATOM 1678 N N . ASN A 1 216 ? -13.082 -4.111 20.567 1.00 96.88 216 ASN A N 1
ATOM 1679 C CA . ASN A 1 216 ? -11.859 -3.581 19.947 1.00 96.88 216 ASN A CA 1
ATOM 1680 C C . ASN A 1 216 ? -11.813 -3.813 18.428 1.00 96.88 216 ASN A C 1
ATOM 1682 O O . ASN A 1 216 ? -10.815 -3.499 17.791 1.00 96.88 216 ASN A O 1
ATOM 1686 N N . VAL A 1 217 ? -12.900 -4.328 17.853 1.00 95.88 217 VAL A N 1
ATOM 1687 C CA . VAL A 1 217 ? -13.099 -4.485 16.412 1.00 95.88 217 VAL A CA 1
ATOM 1688 C C . VAL A 1 217 ? -14.205 -3.568 15.910 1.00 95.88 217 VAL A C 1
ATOM 1690 O O . VAL A 1 217 ? -15.129 -3.233 16.657 1.00 95.88 217 VAL A O 1
ATOM 1693 N N . ASP A 1 218 ? -14.139 -3.189 14.637 1.00 93.38 218 ASP A N 1
ATOM 1694 C CA . ASP A 1 218 ? -15.250 -2.551 13.944 1.00 93.38 218 ASP A CA 1
ATOM 1695 C C . ASP A 1 218 ? -16.419 -3.533 13.797 1.00 93.38 218 ASP A C 1
ATOM 1697 O O . ASP A 1 218 ? -16.318 -4.563 13.130 1.00 93.38 218 ASP A O 1
ATOM 1701 N N . LEU A 1 219 ? -17.539 -3.202 14.436 1.00 93.56 219 LEU A N 1
ATOM 1702 C CA . LEU A 1 219 ? -18.742 -4.018 14.456 1.00 93.56 219 LEU A CA 1
ATOM 1703 C C . LEU A 1 219 ? -19.481 -4.063 13.112 1.00 93.56 219 LEU A C 1
ATOM 1705 O O . LEU A 1 219 ? -20.284 -4.980 12.916 1.00 93.56 219 LEU A O 1
ATOM 1709 N N . GLY A 1 220 ? -19.260 -3.112 12.199 1.00 90.25 220 GLY A N 1
ATOM 1710 C CA . GLY A 1 220 ? -19.959 -3.064 10.912 1.00 90.25 220 GLY A CA 1
ATOM 1711 C C . GLY A 1 220 ? -21.487 -3.121 11.069 1.00 90.25 220 GLY A C 1
ATOM 1712 O O . GLY A 1 220 ? -22.095 -2.257 11.699 1.00 90.25 220 GLY A O 1
ATOM 1713 N N . THR A 1 221 ? -22.126 -4.153 10.509 1.00 89.62 221 THR A N 1
ATOM 1714 C CA . THR A 1 221 ? -23.591 -4.344 10.554 1.00 89.62 221 THR A CA 1
ATOM 1715 C C . THR A 1 221 ? -24.094 -5.115 11.781 1.00 89.62 221 THR A C 1
ATOM 1717 O O . THR A 1 221 ? -25.285 -5.435 11.857 1.00 89.62 221 THR A O 1
ATOM 1720 N N . ASN A 1 222 ? -23.217 -5.461 12.729 1.00 93.56 222 ASN A N 1
ATOM 1721 C CA . ASN A 1 222 ? -23.617 -6.185 13.933 1.00 93.56 222 ASN A CA 1
ATOM 1722 C C . ASN A 1 222 ? -24.581 -5.366 14.802 1.00 93.56 222 ASN A C 1
ATOM 1724 O O . ASN A 1 222 ? -24.433 -4.160 14.995 1.00 93.56 222 ASN A O 1
ATOM 1728 N N . ASN A 1 223 ? -25.568 -6.051 15.375 1.00 94.75 223 ASN A N 1
ATOM 1729 C CA . ASN A 1 223 ? -26.578 -5.477 16.258 1.00 94.75 223 ASN A CA 1
ATOM 1730 C C . ASN A 1 223 ? -26.782 -6.362 17.497 1.00 94.75 223 ASN A C 1
ATOM 1732 O O . ASN A 1 223 ? -26.193 -7.435 17.617 1.00 94.75 223 ASN A O 1
ATOM 1736 N N . PHE A 1 224 ? -27.630 -5.928 18.435 1.00 95.81 224 PHE A N 1
ATOM 1737 C CA . PHE A 1 224 ? -27.859 -6.666 19.683 1.00 95.81 224 PHE A CA 1
ATOM 1738 C C . PHE A 1 224 ? -28.279 -8.123 19.450 1.00 95.81 224 PHE A C 1
ATOM 1740 O O . PHE A 1 224 ? -27.780 -9.018 20.126 1.00 95.81 224 PHE A O 1
ATOM 1747 N N . SER A 1 225 ? -29.160 -8.366 18.476 1.00 94.31 225 SER A N 1
ATOM 1748 C CA . SER A 1 225 ? -29.655 -9.709 18.179 1.00 94.31 225 SER A CA 1
ATOM 1749 C C . SER A 1 225 ? -28.590 -10.582 17.520 1.00 94.31 225 SER A C 1
ATOM 1751 O O . SER A 1 225 ? -28.516 -11.761 17.849 1.00 94.31 225 SER A O 1
ATOM 1753 N N . SER A 1 226 ? -27.779 -10.040 16.603 1.00 94.75 226 SER A N 1
ATOM 1754 C CA . SER A 1 226 ? -26.723 -10.822 15.940 1.00 94.75 226 SER A CA 1
ATOM 1755 C C . SER A 1 226 ? -25.579 -11.174 16.888 1.00 94.75 226 SER A C 1
ATOM 1757 O O . SER A 1 226 ? -25.005 -12.250 16.772 1.00 94.75 226 SER A O 1
ATOM 1759 N N . VAL A 1 227 ? -25.273 -10.289 17.841 1.00 96.19 227 VAL A N 1
ATOM 1760 C CA . VAL A 1 227 ? -24.186 -10.487 18.805 1.00 96.19 227 VAL A CA 1
ATOM 1761 C C . VAL A 1 227 ? -24.618 -11.388 19.957 1.00 96.19 227 VAL A C 1
ATOM 1763 O O . VAL A 1 227 ? -23.949 -12.371 20.256 1.00 96.19 227 VAL A O 1
ATOM 1766 N N . PHE A 1 228 ? -25.733 -11.076 20.619 1.00 96.62 228 PHE A N 1
ATOM 1767 C CA . PHE A 1 228 ? -26.100 -11.732 21.878 1.00 96.62 228 PHE A CA 1
ATOM 1768 C C . PHE A 1 228 ? -27.223 -12.771 21.735 1.00 96.62 228 PHE A C 1
ATOM 1770 O O . PHE A 1 228 ? -27.417 -13.591 22.633 1.00 96.62 228 PHE A O 1
ATOM 1777 N N . GLY A 1 229 ? -27.956 -12.775 20.618 1.00 94.44 229 GLY A N 1
ATOM 1778 C CA . GLY A 1 229 ? -29.086 -13.681 20.407 1.00 94.44 229 GLY A CA 1
ATOM 1779 C C . GLY A 1 229 ? -30.183 -13.520 21.465 1.00 94.44 229 GLY A C 1
ATOM 1780 O O . GLY A 1 229 ? -30.457 -12.421 21.944 1.00 94.44 229 GLY A O 1
ATOM 1781 N N . SER A 1 230 ? -30.813 -14.634 21.845 1.00 95.19 230 SER A N 1
ATOM 1782 C CA . SER A 1 230 ? -31.899 -14.667 22.834 1.00 95.19 230 SER A CA 1
ATOM 1783 C C . SER A 1 230 ? -31.439 -14.590 24.293 1.00 95.19 230 SER A C 1
ATOM 1785 O O . SER A 1 230 ? -32.285 -14.510 25.179 1.00 95.19 230 SER A O 1
ATOM 1787 N N . ASN A 1 231 ? -30.130 -14.646 24.564 1.00 95.94 231 ASN A N 1
ATOM 1788 C CA . ASN A 1 231 ? -29.619 -14.668 25.938 1.00 95.94 231 ASN A CA 1
ATOM 1789 C C . ASN A 1 231 ? -29.555 -13.271 26.575 1.00 95.94 231 ASN A C 1
ATOM 1791 O O . ASN A 1 231 ? -29.476 -13.150 27.801 1.00 95.94 231 ASN A O 1
ATOM 1795 N N . LEU A 1 232 ? -29.601 -12.213 25.758 1.00 97.88 232 LEU A N 1
ATOM 1796 C CA . LEU A 1 232 ? -29.513 -10.838 26.229 1.00 97.88 232 LEU A CA 1
ATOM 1797 C C . LEU A 1 232 ? -30.729 -10.467 27.081 1.00 97.88 232 LEU A C 1
ATOM 1799 O O . LEU A 1 232 ? -31.840 -10.329 26.572 1.00 97.88 232 LEU A O 1
ATOM 1803 N N . LEU A 1 233 ? -30.497 -10.211 28.366 1.00 98.19 233 LEU A N 1
ATOM 1804 C CA . LEU A 1 233 ? -31.519 -9.673 29.264 1.00 98.19 233 LEU A CA 1
ATOM 1805 C C . LEU A 1 233 ? -31.520 -8.145 29.238 1.00 98.19 233 LEU A C 1
ATOM 1807 O O . LEU A 1 233 ? -32.577 -7.521 29.156 1.00 98.19 233 LEU A O 1
ATOM 1811 N N . GLN A 1 234 ? -30.336 -7.533 29.303 1.00 98.31 234 GLN A N 1
ATOM 1812 C CA . GLN A 1 234 ? -30.178 -6.081 29.252 1.00 98.31 234 GLN A CA 1
ATOM 1813 C C . GLN A 1 234 ? -28.752 -5.698 28.850 1.00 98.31 234 GLN A C 1
ATOM 1815 O O . GLN A 1 234 ? -27.794 -6.315 29.298 1.00 98.31 234 GLN A O 1
ATOM 1820 N N . ILE A 1 235 ? -28.598 -4.627 28.081 1.00 98.50 235 ILE A N 1
ATOM 1821 C CA . ILE A 1 235 ? -27.322 -3.951 27.831 1.00 98.50 235 ILE A CA 1
ATOM 1822 C C . ILE A 1 235 ? -27.473 -2.461 28.117 1.00 98.50 235 ILE A C 1
ATOM 1824 O O . ILE A 1 235 ? -28.509 -1.864 27.827 1.00 98.50 235 ILE A O 1
ATOM 1828 N N . LYS A 1 236 ? -26.452 -1.848 28.712 1.00 97.88 236 LYS A N 1
ATOM 1829 C CA . LYS A 1 236 ? -26.436 -0.411 28.994 1.00 97.88 236 LYS A CA 1
ATOM 1830 C C . LYS A 1 236 ? -25.034 0.172 28.909 1.00 97.88 236 LYS A C 1
ATOM 1832 O O . LYS A 1 236 ? -24.055 -0.511 29.212 1.00 97.88 236 LYS A O 1
ATOM 1837 N N . ASP A 1 237 ? -24.965 1.440 28.532 1.00 96.62 237 ASP A N 1
ATOM 1838 C CA . ASP A 1 237 ? -23.789 2.281 28.745 1.00 96.62 237 ASP A CA 1
ATOM 1839 C C . ASP A 1 237 ? -24.008 3.158 29.999 1.00 96.62 237 ASP A C 1
ATOM 1841 O O . ASP A 1 237 ? -24.809 2.818 30.877 1.00 96.62 237 ASP A O 1
ATOM 1845 N N . THR A 1 238 ? -23.274 4.263 30.135 1.00 95.00 238 THR A N 1
ATOM 1846 C CA . THR A 1 238 ? -23.397 5.172 31.285 1.00 95.00 238 THR A CA 1
ATOM 1847 C C . THR A 1 238 ? -24.678 6.011 31.293 1.00 95.00 238 THR A C 1
ATOM 1849 O O . THR A 1 238 ? -24.991 6.601 32.326 1.00 95.00 238 THR A O 1
ATOM 1852 N N . ALA A 1 239 ? -25.424 6.070 30.186 1.00 95.62 239 ALA A N 1
ATOM 1853 C CA . ALA A 1 239 ? -26.576 6.958 30.013 1.00 95.62 239 ALA A CA 1
ATOM 1854 C C . ALA A 1 239 ? -27.823 6.277 29.419 1.00 95.62 239 ALA A C 1
ATOM 1856 O O . ALA A 1 239 ? -28.941 6.748 29.625 1.00 95.62 239 ALA A O 1
ATOM 1857 N N . LYS A 1 240 ? -27.654 5.197 28.660 1.00 97.81 240 LYS A N 1
ATOM 1858 C CA . LYS A 1 240 ? -28.680 4.572 27.823 1.00 97.81 240 LYS A CA 1
ATOM 1859 C C . LYS A 1 240 ? -28.765 3.076 28.093 1.00 97.81 240 LYS A C 1
ATOM 1861 O O . LYS A 1 240 ? -27.778 2.443 28.461 1.00 97.81 240 LYS A O 1
ATOM 1866 N N . SER A 1 241 ? -29.941 2.492 27.866 1.00 97.88 241 SER A N 1
ATOM 1867 C CA . SER A 1 241 ? -30.155 1.049 28.035 1.00 97.88 241 SER A CA 1
ATOM 1868 C C . SER A 1 241 ? -31.042 0.443 26.954 1.00 97.88 241 SER A C 1
ATOM 1870 O O . SER A 1 241 ? -31.877 1.138 26.377 1.00 97.88 241 SER A O 1
ATOM 1872 N N . TYR A 1 242 ? -30.867 -0.853 26.725 1.00 98.31 242 TYR A N 1
ATOM 1873 C CA . TYR A 1 242 ? -31.693 -1.698 25.875 1.00 98.31 242 TYR A CA 1
ATOM 1874 C C . TYR A 1 242 ? -31.982 -3.019 26.594 1.00 98.31 242 TYR A C 1
ATOM 1876 O O . TYR A 1 242 ? -31.067 -3.664 27.105 1.00 98.31 242 TYR A O 1
ATOM 1884 N N . ALA A 1 243 ? -33.245 -3.427 26.628 1.00 97.81 243 ALA A N 1
ATOM 1885 C CA . ALA A 1 243 ? -33.693 -4.726 27.112 1.00 97.81 243 ALA A CA 1
ATOM 1886 C C . ALA A 1 243 ? -34.724 -5.291 26.116 1.00 97.81 243 ALA A C 1
ATOM 1888 O O . ALA A 1 243 ? -35.764 -4.655 25.915 1.00 97.81 243 ALA A O 1
ATOM 1889 N N . PRO A 1 244 ? -34.482 -6.467 25.500 1.00 96.00 244 PRO A N 1
ATOM 1890 C CA . PRO A 1 244 ? -35.390 -7.035 24.498 1.00 96.00 244 PRO A CA 1
ATOM 1891 C C . PRO A 1 244 ? -36.823 -7.264 24.995 1.00 96.00 244 PRO A C 1
ATOM 1893 O O . PRO A 1 244 ? -37.765 -7.184 24.215 1.00 96.00 244 PRO A O 1
ATOM 1896 N N . SER A 1 245 ? -36.992 -7.542 26.291 1.00 95.19 245 SER A N 1
ATOM 1897 C CA . SER A 1 245 ? -38.298 -7.774 26.921 1.00 95.19 245 SER A CA 1
ATOM 1898 C C . SER A 1 245 ? -39.070 -6.491 27.245 1.00 95.19 245 SER A C 1
ATOM 1900 O O . SER A 1 245 ? -40.246 -6.564 27.602 1.00 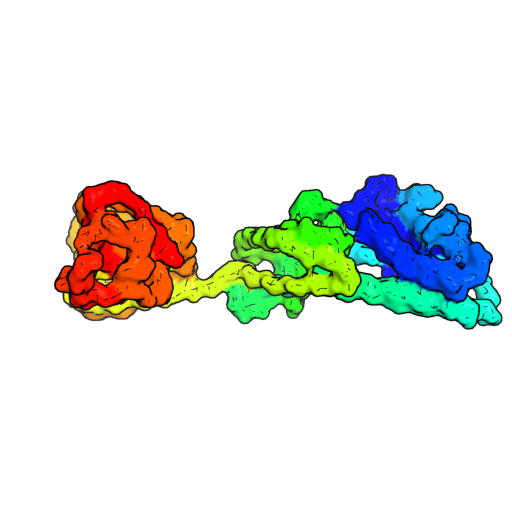95.19 245 SER A O 1
ATOM 1902 N N . MET A 1 246 ? -38.431 -5.322 27.139 1.00 95.31 246 MET A N 1
ATOM 1903 C CA . MET A 1 246 ? -39.050 -4.036 27.445 1.00 95.31 246 MET A CA 1
ATOM 1904 C C . MET A 1 246 ? -39.651 -3.398 26.187 1.00 95.31 246 MET A C 1
ATOM 1906 O O . MET A 1 246 ? -39.056 -3.481 25.109 1.00 95.31 246 MET A O 1
ATOM 1910 N N . PRO A 1 247 ? -40.793 -2.694 26.310 1.00 96.12 247 PRO A N 1
ATOM 1911 C CA . PRO A 1 247 ? -41.334 -1.888 25.223 1.00 96.12 247 PRO A CA 1
ATOM 1912 C C . PRO A 1 247 ? -40.306 -0.906 24.646 1.00 96.12 247 PRO A C 1
ATOM 1914 O O . PRO A 1 247 ? -39.516 -0.308 25.379 1.00 96.12 247 PRO A O 1
ATOM 1917 N N . SER A 1 248 ? -40.350 -0.695 23.328 1.00 93.38 248 SER A N 1
ATOM 1918 C CA . SER A 1 248 ? -39.334 0.066 22.584 1.00 93.38 248 SER A CA 1
ATOM 1919 C C . SER A 1 248 ? -39.107 1.492 23.091 1.00 93.38 248 SER A C 1
ATOM 1921 O O . SER A 1 248 ? -37.984 1.977 23.033 1.00 93.38 248 SER A O 1
ATOM 1923 N N . TYR A 1 249 ? -40.124 2.151 23.649 1.00 93.81 249 TYR A N 1
ATOM 1924 C CA . TYR A 1 249 ? -40.004 3.509 24.191 1.00 93.81 249 TYR A CA 1
ATOM 1925 C C . TYR A 1 249 ? -39.162 3.601 25.479 1.00 93.81 249 TYR A C 1
ATOM 1927 O O . TYR A 1 249 ? -38.746 4.696 25.847 1.00 93.81 249 TYR A O 1
ATOM 1935 N N . PHE A 1 250 ? -38.869 2.478 26.147 1.00 94.50 250 PHE A N 1
ATOM 1936 C CA . PHE A 1 250 ? -37.893 2.421 27.245 1.00 94.50 250 PHE A CA 1
ATOM 1937 C C . PHE A 1 250 ? -36.460 2.139 26.765 1.00 94.50 250 PHE A C 1
ATOM 1939 O O . PHE A 1 250 ? -35.508 2.306 27.529 1.00 94.50 250 PHE A O 1
ATOM 1946 N N . ASN A 1 251 ? -36.292 1.724 25.508 1.00 97.38 251 ASN A N 1
ATOM 1947 C CA . ASN A 1 251 ? -35.003 1.362 24.936 1.00 97.38 251 ASN A CA 1
ATOM 1948 C C . ASN A 1 251 ? -34.334 2.590 24.307 1.00 97.38 251 ASN A C 1
ATOM 1950 O O . ASN A 1 251 ? -34.603 2.963 23.168 1.00 97.38 251 ASN A O 1
ATOM 1954 N N . THR A 1 252 ? -33.442 3.221 25.067 1.00 97.75 252 THR A N 1
ATOM 1955 C CA . THR A 1 252 ? -32.720 4.439 24.666 1.00 97.75 252 THR A CA 1
ATOM 1956 C C . THR A 1 252 ? -31.357 4.160 24.036 1.00 97.75 252 THR A C 1
ATOM 1958 O O . THR A 1 252 ? -30.804 5.031 23.360 1.00 97.75 252 THR A O 1
ATOM 1961 N N . LEU A 1 253 ? -30.803 2.959 24.234 1.00 97.75 253 LEU A N 1
ATOM 1962 C CA . LEU A 1 253 ? -29.602 2.493 23.543 1.00 97.75 253 LEU A CA 1
ATOM 1963 C C . LEU A 1 253 ? -30.024 1.795 22.244 1.00 97.75 253 LEU A C 1
ATOM 1965 O O . LEU A 1 253 ? -30.509 0.670 22.265 1.00 97.75 253 LEU A O 1
ATOM 1969 N N . SER A 1 254 ? -29.872 2.475 21.111 1.00 94.88 254 SER A N 1
ATOM 1970 C CA . SER A 1 254 ? -30.406 2.014 19.822 1.00 94.88 254 SER A CA 1
ATOM 1971 C C . SER A 1 254 ? -29.451 1.134 19.015 1.00 94.88 254 SER A C 1
ATOM 1973 O O . SER A 1 254 ? -29.896 0.420 18.122 1.00 94.88 254 SER A O 1
ATOM 1975 N N . SER A 1 255 ? -28.148 1.189 19.292 1.00 95.50 255 SER A N 1
ATOM 1976 C CA . SER A 1 255 ? -27.138 0.435 18.549 1.00 95.50 255 SER A CA 1
ATOM 1977 C C . SER A 1 255 ? -25.910 0.128 19.400 1.00 95.50 255 SER A C 1
ATOM 1979 O O . SER A 1 255 ? -25.614 0.826 20.376 1.00 95.50 255 SER A O 1
ATOM 1981 N N . LEU A 1 256 ? -25.178 -0.910 18.997 1.00 96.00 256 LEU A N 1
ATOM 1982 C CA . LEU A 1 256 ? -23.820 -1.150 19.470 1.00 96.00 256 LEU A CA 1
ATOM 1983 C C . LEU A 1 256 ? -22.860 -0.181 18.786 1.00 96.00 256 LEU A C 1
ATOM 1985 O O . LEU A 1 256 ? -23.089 0.246 17.655 1.00 96.00 256 LEU A O 1
ATOM 1989 N N . GLN A 1 257 ? -21.796 0.180 19.490 1.00 95.25 257 GLN A N 1
ATOM 1990 C CA . GLN A 1 257 ? -20.717 0.992 18.955 1.00 95.25 257 GLN A CA 1
ATOM 1991 C C . GLN A 1 257 ? -19.389 0.380 19.380 1.00 95.25 257 GLN A C 1
ATOM 1993 O O . GLN A 1 257 ? -19.194 0.024 20.546 1.00 95.25 257 GLN A O 1
ATOM 1998 N N . SER A 1 258 ? -18.481 0.272 18.420 1.00 95.25 258 SER A N 1
ATOM 1999 C CA . SER A 1 258 ? -17.083 -0.061 18.660 1.00 95.25 258 SER A CA 1
ATOM 2000 C C . SER A 1 258 ? -16.444 1.009 19.558 1.00 95.25 258 SER A C 1
ATOM 2002 O O . SER A 1 258 ? -16.937 2.139 19.634 1.00 95.25 258 SER A O 1
ATOM 2004 N N . ALA A 1 259 ? -15.372 0.661 20.272 1.00 95.56 259 ALA A N 1
ATOM 2005 C CA . ALA A 1 259 ? -14.696 1.573 21.199 1.00 95.56 259 ALA A CA 1
ATOM 2006 C C . ALA A 1 259 ? -15.611 2.211 22.269 1.00 95.56 259 ALA A C 1
ATOM 2008 O O . ALA A 1 259 ? -15.424 3.358 22.683 1.00 95.56 259 ALA A O 1
ATOM 2009 N N . LYS A 1 260 ? -16.587 1.446 22.773 1.00 96.00 260 LYS A N 1
ATOM 2010 C CA . LYS A 1 260 ? -17.384 1.796 23.956 1.00 96.00 260 LYS A CA 1
ATOM 2011 C C . LYS A 1 260 ? -17.460 0.648 24.951 1.00 96.00 260 LYS A C 1
ATOM 2013 O O . LYS A 1 260 ? -17.436 -0.520 24.569 1.00 96.00 260 LYS A O 1
ATOM 2018 N N . GLY A 1 261 ? -17.544 1.005 26.232 1.00 97.44 261 GLY A N 1
ATOM 2019 C CA . GLY A 1 261 ? -17.775 0.059 27.318 1.00 97.44 261 GLY A CA 1
ATOM 2020 C C . GLY A 1 261 ? -19.261 -0.135 27.603 1.00 97.44 261 GLY A C 1
ATOM 2021 O O . GLY A 1 261 ? -20.031 0.827 27.596 1.00 97.44 261 GLY A O 1
ATOM 2022 N N . TYR A 1 262 ? -19.648 -1.374 27.895 1.00 98.44 262 TYR A N 1
ATOM 2023 C CA . TYR A 1 262 ? -21.027 -1.774 28.152 1.00 98.44 262 TYR A CA 1
ATOM 2024 C C . TYR A 1 262 ? -21.128 -2.689 29.368 1.00 98.44 262 TYR A C 1
ATOM 2026 O O . TYR A 1 262 ? -20.319 -3.597 29.560 1.00 98.44 262 TYR A O 1
ATOM 2034 N N . TRP A 1 263 ? -22.188 -2.494 30.145 1.00 98.56 263 TRP A N 1
ATOM 2035 C CA . TRP A 1 263 ? -22.693 -3.511 31.059 1.00 98.56 263 TRP A CA 1
ATOM 2036 C C . TRP A 1 263 ? -23.689 -4.393 30.314 1.00 98.56 263 TRP A C 1
ATOM 2038 O O . TRP A 1 263 ? -24.669 -3.877 29.777 1.00 98.56 263 TRP A O 1
ATOM 2048 N N . VAL A 1 264 ? -23.471 -5.706 30.320 1.00 98.56 264 VAL A N 1
ATOM 2049 C CA . VAL A 1 264 ? -24.318 -6.695 29.637 1.00 98.56 264 VAL A CA 1
ATOM 2050 C C . VAL A 1 264 ? -24.785 -7.751 30.626 1.00 98.56 264 VAL A C 1
ATOM 2052 O O . VAL A 1 264 ? -23.971 -8.426 31.247 1.00 98.56 264 VAL A O 1
ATOM 2055 N N . ASN A 1 265 ? -26.095 -7.899 30.774 1.00 98.38 265 ASN A N 1
ATOM 2056 C CA . ASN A 1 265 ? -26.725 -8.933 31.578 1.00 98.38 265 ASN A CA 1
ATOM 2057 C C . ASN A 1 265 ? -27.187 -10.083 30.675 1.00 98.38 265 ASN A C 1
ATOM 2059 O O . ASN A 1 265 ? -28.018 -9.856 29.791 1.00 98.38 265 ASN A O 1
ATOM 2063 N N . ASN A 1 266 ? -26.662 -11.288 30.901 1.00 97.25 266 ASN A N 1
ATOM 2064 C CA . ASN A 1 266 ? -26.967 -12.475 30.099 1.00 97.25 266 ASN A CA 1
ATOM 2065 C C . ASN A 1 266 ? -27.693 -13.541 30.929 1.00 97.25 266 ASN A C 1
ATOM 2067 O O . ASN A 1 266 ? -27.384 -13.738 32.105 1.00 97.25 266 ASN A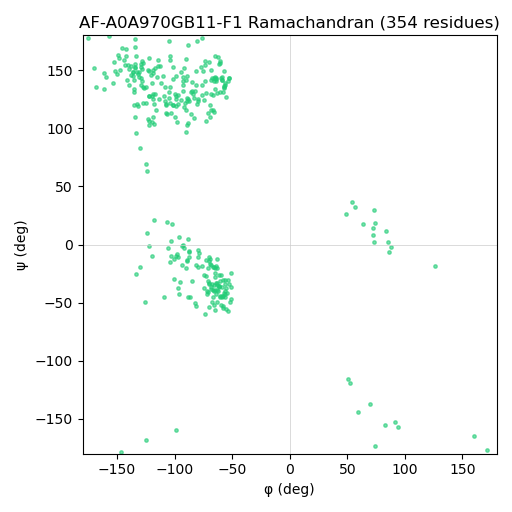 O 1
ATOM 2071 N N . SER A 1 267 ? -28.628 -14.271 30.321 1.00 97.94 267 SER A N 1
ATOM 2072 C CA . SER A 1 267 ? -29.359 -15.355 30.994 1.00 97.94 267 SER A CA 1
ATOM 2073 C C . SER A 1 267 ? -28.524 -16.621 31.203 1.00 97.94 267 SER A C 1
ATOM 2075 O O . SER A 1 267 ? -28.797 -17.391 32.121 1.00 97.94 267 SER A O 1
ATOM 2077 N N . SER A 1 268 ? -27.515 -16.854 30.363 1.00 97.38 268 SER A N 1
ATOM 2078 C CA . SER A 1 268 ? -26.656 -18.040 30.401 1.00 97.38 268 SER A CA 1
ATOM 2079 C C . SER A 1 268 ? -25.202 -17.694 30.081 1.00 97.38 268 SER A C 1
ATOM 2081 O O . SER A 1 268 ? -24.897 -16.603 29.599 1.00 97.38 268 SER A O 1
ATOM 2083 N N . ALA A 1 269 ? -24.286 -18.634 30.320 1.00 97.31 269 ALA A N 1
ATOM 2084 C CA . ALA A 1 269 ? -22.928 -18.507 29.803 1.00 97.31 269 ALA A CA 1
ATOM 2085 C C . ALA A 1 269 ? -22.943 -18.536 28.265 1.00 97.31 269 ALA A C 1
ATOM 2087 O O . ALA A 1 269 ? -23.748 -19.256 27.667 1.00 97.31 269 ALA A O 1
ATOM 2088 N N . GLN A 1 270 ? -22.074 -17.751 27.631 1.00 96.00 270 GLN A N 1
ATOM 2089 C CA . GLN A 1 270 ? -21.976 -17.658 26.173 1.00 96.00 270 GLN A CA 1
ATOM 2090 C C . GLN A 1 270 ? -20.565 -17.242 25.762 1.00 96.00 270 GLN A C 1
ATOM 2092 O O . GLN A 1 270 ? -19.988 -16.349 26.372 1.00 96.00 270 GLN A O 1
ATOM 2097 N N . ASN A 1 271 ? -20.034 -17.851 24.703 1.00 96.88 271 ASN A N 1
ATOM 2098 C CA . ASN A 1 271 ? -18.821 -17.375 24.045 1.00 96.88 271 ASN A CA 1
ATOM 2099 C C . ASN A 1 271 ? -19.218 -16.621 22.780 1.00 96.88 271 ASN A C 1
ATOM 2101 O O . ASN A 1 271 ? -19.878 -17.176 21.901 1.00 96.88 271 ASN A O 1
ATOM 2105 N N . LEU A 1 272 ? -18.849 -15.350 22.722 1.00 96.75 272 LEU A N 1
ATOM 2106 C CA . LEU A 1 272 ? -19.034 -14.498 21.561 1.00 96.75 272 LEU A CA 1
ATOM 2107 C C . LEU A 1 272 ? -17.781 -14.554 20.700 1.00 96.75 272 LEU A C 1
ATOM 2109 O O . LEU A 1 272 ? -16.678 -14.441 21.230 1.00 96.75 272 LEU A O 1
ATOM 2113 N N . SER A 1 273 ? -17.972 -14.651 19.387 1.00 95.56 273 SER A N 1
ATOM 2114 C CA . SER A 1 273 ? -16.918 -14.450 18.398 1.00 95.56 273 SER A CA 1
ATOM 2115 C C . SER A 1 273 ? -17.355 -13.331 17.466 1.00 95.56 273 SER A C 1
ATOM 2117 O O . SER A 1 273 ? -18.283 -13.498 16.675 1.00 95.56 273 SER A O 1
ATOM 2119 N N . ILE A 1 274 ? -16.734 -12.165 17.623 1.00 95.31 274 ILE A N 1
ATOM 2120 C CA . ILE A 1 274 ? -17.093 -10.955 16.889 1.00 95.31 274 ILE A CA 1
ATOM 2121 C C . ILE A 1 274 ? -16.072 -10.744 15.786 1.00 95.31 274 ILE A C 1
ATOM 2123 O O . ILE A 1 274 ? -14.905 -10.474 16.061 1.00 95.31 274 ILE A O 1
ATOM 2127 N N . GLN A 1 275 ? -16.523 -10.876 14.544 1.00 93.06 275 GLN A N 1
ATOM 2128 C CA . GLN A 1 275 ? -15.706 -10.610 13.370 1.00 93.06 275 GLN A CA 1
ATOM 2129 C C . GLN A 1 275 ? -15.744 -9.116 13.029 1.00 93.06 275 GLN A C 1
ATOM 2131 O O . GLN A 1 275 ? -16.826 -8.534 12.942 1.00 93.06 275 GLN A O 1
ATOM 2136 N N . GLY A 1 276 ? -14.579 -8.521 12.786 1.00 92.25 276 GLY A N 1
ATOM 2137 C CA . GLY A 1 276 ? -14.448 -7.134 12.345 1.00 92.25 276 GLY A CA 1
ATOM 2138 C C . GLY A 1 276 ? -13.002 -6.766 12.029 1.00 92.25 276 GLY A C 1
ATOM 2139 O O . GLY A 1 276 ? -12.103 -7.587 12.185 1.00 92.25 276 GLY A O 1
ATOM 2140 N N . GLN A 1 277 ? -12.763 -5.538 11.575 1.00 90.50 277 GLN A N 1
ATOM 2141 C CA . GLN A 1 277 ? -11.396 -5.019 11.447 1.00 90.50 277 GLN A CA 1
ATOM 2142 C C . GLN A 1 277 ? -10.907 -4.529 12.807 1.00 90.50 277 GLN A C 1
ATOM 2144 O O . GLN A 1 277 ? -11.677 -3.907 13.542 1.00 90.50 277 GLN A O 1
ATOM 2149 N N . LEU A 1 278 ? -9.659 -4.823 13.168 1.00 93.50 278 LEU A N 1
ATOM 2150 C CA . LEU A 1 278 ? -9.109 -4.387 14.450 1.00 93.50 278 LEU A CA 1
ATOM 2151 C C . LEU A 1 278 ? -9.018 -2.855 14.479 1.00 93.50 278 LEU A C 1
ATOM 2153 O O . LEU A 1 278 ? -8.564 -2.220 13.529 1.00 93.50 278 LEU A O 1
ATOM 2157 N N . LEU A 1 279 ? -9.455 -2.235 15.573 1.00 93.50 279 LEU A N 1
ATOM 2158 C CA . LEU A 1 279 ? -9.387 -0.785 15.700 1.00 93.50 279 LEU A CA 1
ATOM 2159 C C . LEU A 1 279 ? -7.946 -0.333 15.958 1.00 93.50 279 LEU A C 1
ATOM 2161 O O . LEU A 1 279 ? -7.331 -0.718 16.950 1.00 93.50 279 LEU A O 1
ATOM 2165 N N . ASN A 1 280 ? -7.432 0.563 15.114 1.00 91.19 280 ASN A N 1
ATOM 2166 C CA . ASN A 1 280 ? -6.147 1.213 15.362 1.00 91.19 280 ASN A CA 1
ATOM 2167 C C . ASN A 1 280 ? -6.262 2.176 16.555 1.00 91.19 280 ASN A C 1
ATOM 2169 O O . ASN A 1 280 ? -6.878 3.237 16.438 1.00 91.19 280 ASN A O 1
ATOM 2173 N N . THR A 1 281 ? -5.638 1.828 17.682 1.00 92.38 281 THR A N 1
ATOM 2174 C CA . THR A 1 281 ? -5.686 2.577 18.951 1.00 92.38 281 THR A CA 1
ATOM 2175 C C . THR A 1 281 ? -5.327 4.056 18.805 1.00 92.38 281 THR A C 1
ATOM 2177 O O . THR A 1 281 ? -5.939 4.896 19.467 1.00 92.38 281 THR A O 1
ATOM 2180 N N . SER A 1 282 ? -4.416 4.398 17.889 1.00 90.25 282 SER A N 1
ATOM 2181 C CA . SER A 1 282 ? -3.986 5.782 17.640 1.00 90.25 282 SER A CA 1
ATOM 2182 C C . SER A 1 282 ? -5.110 6.673 17.100 1.00 90.25 282 SER A C 1
ATOM 2184 O O . SER A 1 282 ? -5.091 7.885 17.304 1.00 90.25 282 SER A O 1
ATOM 2186 N N . ASN A 1 283 ? -6.122 6.081 16.458 1.00 91.88 283 ASN A N 1
ATOM 2187 C CA . ASN A 1 283 ? -7.280 6.798 15.921 1.00 91.88 283 ASN A CA 1
ATOM 2188 C C . ASN A 1 283 ? -8.410 6.978 16.951 1.00 91.88 283 ASN A C 1
ATOM 2190 O O . ASN A 1 283 ? -9.391 7.660 16.658 1.00 91.88 283 ASN A O 1
ATOM 2194 N N . TYR A 1 284 ? -8.293 6.387 18.147 1.00 94.56 284 TYR A N 1
ATOM 2195 C CA . TYR A 1 284 ? -9.341 6.388 19.175 1.00 94.56 284 TYR A CA 1
ATOM 2196 C C . TYR A 1 284 ? -8.849 6.959 20.514 1.00 94.56 284 TYR A C 1
ATOM 2198 O O . TYR A 1 284 ? -8.848 6.253 21.527 1.00 94.56 284 TYR A O 1
ATOM 2206 N N . PRO A 1 285 ? -8.459 8.246 20.571 1.00 96.62 285 PRO A N 1
ATOM 2207 C CA . PRO A 1 285 ? -8.143 8.881 21.839 1.00 96.62 285 PRO A CA 1
ATOM 2208 C C . PRO A 1 285 ? -9.406 9.009 22.710 1.00 96.62 285 PRO A C 1
ATOM 2210 O O . PRO A 1 285 ? -10.432 9.536 22.273 1.00 96.62 285 PRO A O 1
ATOM 2213 N N . ILE A 1 286 ? -9.346 8.557 23.966 1.00 97.56 286 ILE A N 1
ATOM 2214 C CA . ILE A 1 286 ? -10.520 8.498 24.852 1.00 97.56 286 ILE A CA 1
ATOM 2215 C C . ILE A 1 286 ? -10.502 9.696 25.802 1.00 97.56 286 ILE A C 1
ATOM 2217 O O . ILE A 1 286 ? -9.679 9.769 26.713 1.00 97.56 286 ILE A O 1
ATOM 2221 N N . ALA A 1 287 ? -11.425 10.637 25.604 1.00 98.00 287 ALA A N 1
ATOM 2222 C CA . ALA A 1 287 ? -11.605 11.772 26.506 1.00 98.00 287 ALA A CA 1
ATOM 2223 C C . ALA A 1 287 ? -12.249 11.327 27.830 1.00 98.00 287 ALA A C 1
ATOM 2225 O O . ALA A 1 287 ? -13.284 10.658 27.830 1.00 98.00 287 ALA A O 1
ATOM 2226 N N . LEU A 1 288 ? -11.649 11.730 28.950 1.00 98.44 288 LEU A N 1
ATOM 2227 C CA . LEU A 1 288 ? -12.090 11.412 30.306 1.00 98.44 288 LEU A CA 1
ATOM 2228 C C . LEU A 1 288 ? -12.423 12.693 31.070 1.00 98.44 288 LEU A C 1
ATOM 2230 O O . LEU A 1 288 ? -11.689 13.680 31.006 1.00 98.44 288 LEU A O 1
ATOM 2234 N N . ASN A 1 289 ? -13.510 12.655 31.837 1.00 98.19 289 ASN A N 1
ATOM 2235 C CA . ASN A 1 289 ? -13.878 13.708 32.781 1.00 98.19 289 ASN A CA 1
ATOM 2236 C C . ASN A 1 289 ? -13.273 13.428 34.160 1.00 98.19 289 ASN A C 1
ATOM 2238 O O . ASN A 1 289 ? -12.987 12.278 34.487 1.00 98.19 289 ASN A O 1
ATOM 2242 N N . SER A 1 290 ? -13.145 14.454 35.007 1.00 98.50 290 SER A N 1
ATOM 2243 C CA . SER A 1 290 ? -12.829 14.228 36.425 1.00 98.50 290 SER A CA 1
ATOM 2244 C C . SER A 1 290 ? -13.866 13.293 37.062 1.00 98.50 290 SER A C 1
ATOM 2246 O O . SER A 1 290 ? -15.066 13.408 36.804 1.00 98.50 290 SER A O 1
ATOM 2248 N N . GLY A 1 291 ? -13.405 12.363 37.897 1.00 98.56 291 GLY A N 1
ATOM 2249 C CA . GLY A 1 291 ? -14.239 11.315 38.474 1.00 98.56 291 GLY A CA 1
ATOM 2250 C C . GLY A 1 291 ? -14.259 10.040 37.632 1.00 98.56 291 GLY A C 1
ATOM 2251 O O . GLY A 1 291 ? -13.275 9.698 36.980 1.00 98.56 291 GLY A O 1
ATOM 2252 N N . TRP A 1 292 ? -15.351 9.280 37.740 1.00 98.38 292 TRP A N 1
ATOM 2253 C CA . TRP A 1 292 ? -15.487 7.947 37.148 1.00 98.38 292 TRP A CA 1
ATOM 2254 C C . TRP A 1 292 ? -15.877 7.999 35.671 1.00 98.38 292 TRP A C 1
ATOM 2256 O O . TRP A 1 292 ? -16.853 8.645 35.299 1.00 98.38 292 TRP A O 1
ATOM 2266 N N . ASN A 1 293 ? -15.164 7.227 34.856 1.00 98.50 293 ASN A N 1
ATOM 2267 C CA . ASN A 1 293 ? -15.405 7.053 33.430 1.00 98.50 293 ASN A CA 1
ATOM 2268 C C . ASN A 1 293 ? -15.457 5.558 33.110 1.00 98.50 293 ASN A C 1
ATOM 2270 O O . ASN A 1 293 ? -14.628 4.794 33.604 1.00 98.50 293 ASN A O 1
ATOM 2274 N N . LEU A 1 294 ? -16.412 5.147 32.277 1.00 98.50 294 LEU A N 1
ATOM 2275 C CA . LEU A 1 294 ? -16.454 3.800 31.714 1.00 98.50 294 LEU A CA 1
ATOM 2276 C C . LEU A 1 294 ? -15.725 3.816 30.373 1.00 98.50 294 LEU A C 1
ATOM 2278 O O . LEU A 1 294 ? -16.157 4.514 29.456 1.00 98.50 294 LEU A O 1
ATOM 2282 N N . ILE A 1 295 ? -14.644 3.051 30.262 1.00 98.19 295 ILE A N 1
ATOM 2283 C CA . ILE A 1 295 ? -13.792 3.031 29.074 1.00 98.19 295 ILE A CA 1
ATOM 2284 C C . ILE A 1 295 ? -13.760 1.641 28.426 1.00 98.19 295 ILE A C 1
ATOM 2286 O O . ILE A 1 295 ? -13.838 0.633 29.136 1.00 98.19 295 ILE A O 1
ATOM 2290 N N . PRO A 1 296 ? -13.630 1.561 27.092 1.00 98.38 296 PRO A N 1
ATOM 2291 C CA . PRO A 1 296 ? -13.273 0.320 26.417 1.00 98.38 296 PRO A CA 1
ATOM 2292 C C . PRO A 1 296 ? -11.789 -0.013 26.619 1.00 98.38 296 PRO A C 1
ATOM 2294 O O . PRO A 1 296 ? -10.974 0.891 26.816 1.00 98.38 296 PRO A O 1
ATOM 2297 N N . TYR A 1 297 ? -11.423 -1.284 26.475 1.00 98.44 297 TYR A N 1
ATOM 2298 C CA . TYR A 1 297 ? -10.045 -1.691 26.202 1.00 98.44 297 TYR A CA 1
ATOM 2299 C C . TYR A 1 297 ? -9.879 -2.016 24.717 1.00 98.44 297 TYR A C 1
ATOM 2301 O O . TYR A 1 297 ? -10.593 -2.865 24.182 1.00 98.44 297 TYR A O 1
ATOM 2309 N N . LEU A 1 298 ? -8.985 -1.279 24.053 1.00 97.94 298 LEU A N 1
ATOM 2310 C CA . LEU A 1 298 ? -8.758 -1.343 22.606 1.00 97.94 298 LEU A CA 1
ATOM 2311 C C . LEU A 1 298 ? -7.534 -2.166 22.171 1.00 97.94 298 LEU A C 1
ATOM 2313 O O . LEU A 1 298 ? -7.598 -2.716 21.075 1.00 97.94 298 LEU A O 1
ATOM 2317 N N . PRO A 1 299 ? -6.442 -2.283 22.956 1.00 97.62 299 PRO A N 1
ATOM 2318 C CA . PRO A 1 299 ? -5.341 -3.162 22.576 1.00 97.62 299 PRO A CA 1
ATOM 2319 C C . PRO A 1 299 ? -5.803 -4.607 22.362 1.00 97.62 299 PRO A C 1
ATOM 2321 O O . PRO A 1 299 ? -6.745 -5.072 23.006 1.00 97.62 299 PRO A O 1
ATOM 2324 N N . ASP A 1 300 ? -5.127 -5.309 21.455 1.00 95.62 300 ASP A N 1
ATOM 2325 C CA . ASP A 1 300 ? -5.471 -6.681 21.056 1.00 95.62 300 ASP A CA 1
ATOM 2326 C C . ASP A 1 300 ? -4.727 -7.769 21.847 1.00 95.62 300 ASP A C 1
ATOM 2328 O O . ASP A 1 300 ? -4.930 -8.968 21.683 1.00 95.62 300 ASP A O 1
ATOM 2332 N N . ASN A 1 301 ? -3.873 -7.348 22.771 1.00 96.25 301 ASN A N 1
ATOM 2333 C CA . ASN A 1 301 ? -3.175 -8.205 23.713 1.00 96.25 301 ASN A CA 1
ATOM 2334 C C . ASN A 1 301 ? -3.397 -7.685 25.129 1.00 96.25 301 ASN A C 1
ATOM 2336 O O . ASN A 1 301 ? -3.628 -6.497 25.322 1.00 96.25 301 ASN A O 1
ATOM 2340 N N . SER A 1 302 ? -3.267 -8.550 26.131 1.00 98.06 302 SER A N 1
ATOM 2341 C CA . SER A 1 302 ? -3.323 -8.114 27.525 1.00 98.06 302 SER A CA 1
ATOM 2342 C C . SER A 1 302 ? -2.097 -7.267 27.886 1.00 98.06 302 SER A C 1
ATOM 2344 O O . SER A 1 302 ? -0.975 -7.572 27.471 1.00 98.06 302 SER A O 1
ATOM 2346 N N . LEU A 1 303 ? -2.297 -6.224 28.692 1.00 98.50 303 LEU A N 1
ATOM 2347 C CA . LEU A 1 303 ? -1.234 -5.339 29.183 1.00 98.50 303 LEU A CA 1
ATOM 2348 C C . LEU A 1 303 ? -1.348 -5.137 30.697 1.00 98.50 303 LEU A C 1
ATOM 2350 O O . LEU A 1 303 ? -2.465 -5.038 31.208 1.00 98.50 303 LEU A O 1
ATOM 2354 N N . PRO A 1 304 ? -0.227 -4.982 31.428 1.00 98.44 304 PRO A N 1
ATOM 2355 C CA . PRO A 1 304 ? -0.264 -4.509 32.809 1.00 98.44 304 PRO A CA 1
ATOM 2356 C C . PRO A 1 304 ? -1.034 -3.191 32.918 1.00 98.44 304 PRO A C 1
ATOM 2358 O O . PRO A 1 304 ? -0.869 -2.318 32.062 1.00 98.44 304 PRO A O 1
ATOM 2361 N N . VAL A 1 305 ? -1.835 -3.016 33.977 1.00 98.50 305 VAL A N 1
ATOM 2362 C CA . VAL A 1 305 ? -2.705 -1.828 34.127 1.00 98.50 305 VAL A CA 1
ATOM 2363 C C . VAL A 1 305 ? -1.922 -0.526 33.944 1.00 98.50 305 VAL A C 1
ATOM 2365 O O . VAL A 1 305 ? -2.311 0.306 33.131 1.00 98.50 305 VAL A O 1
ATOM 2368 N N . ALA A 1 306 ? -0.783 -0.383 34.630 1.00 97.75 306 ALA A N 1
ATOM 2369 C CA . ALA A 1 306 ? 0.053 0.815 34.562 1.00 97.75 306 ALA A CA 1
ATOM 2370 C C . ALA A 1 306 ? 0.599 1.100 33.151 1.00 97.75 306 ALA A C 1
ATOM 2372 O O . ALA A 1 306 ? 0.692 2.260 32.759 1.00 97.75 306 ALA A O 1
ATOM 2373 N N . SER A 1 307 ? 0.931 0.054 32.387 1.00 98.00 307 SER A N 1
ATOM 2374 C CA . SER A 1 307 ? 1.410 0.177 31.006 1.00 98.00 307 SER A CA 1
ATOM 2375 C C . SER A 1 307 ? 0.284 0.583 30.061 1.00 98.00 307 SER A C 1
ATOM 2377 O O . SER A 1 307 ? 0.473 1.459 29.225 1.00 98.00 307 SER A O 1
ATOM 2379 N N . ALA A 1 308 ? -0.900 -0.015 30.218 1.00 98.19 308 ALA A N 1
ATOM 2380 C CA . ALA A 1 308 ? -2.053 0.280 29.375 1.00 98.19 308 ALA A CA 1
ATOM 2381 C C . ALA A 1 308 ? -2.536 1.731 29.513 1.00 98.19 308 ALA A C 1
ATOM 2383 O O . ALA A 1 308 ? -2.990 2.318 28.537 1.00 98.19 308 ALA A O 1
ATOM 2384 N N . ILE A 1 309 ? -2.441 2.308 30.715 1.00 98.00 309 ILE A N 1
ATOM 2385 C CA . ILE A 1 309 ? -2.925 3.667 31.011 1.00 98.00 309 ILE A CA 1
ATOM 2386 C C . ILE A 1 309 ? -1.794 4.686 31.176 1.00 98.00 309 ILE A C 1
ATOM 2388 O O . ILE A 1 309 ? -1.999 5.745 31.772 1.00 98.00 309 ILE A O 1
ATOM 2392 N N . ALA A 1 310 ? -0.597 4.385 30.667 1.00 98.06 310 ALA A N 1
ATOM 2393 C CA . ALA A 1 310 ? 0.606 5.186 30.891 1.00 98.06 310 ALA A CA 1
ATOM 2394 C C . ALA A 1 310 ? 0.404 6.684 30.585 1.00 98.06 310 ALA A C 1
ATOM 2396 O O . ALA A 1 310 ? 0.883 7.531 31.340 1.00 98.06 310 ALA A O 1
ATOM 2397 N N . SER A 1 311 ? -0.378 7.021 29.550 1.00 98.19 311 SER A N 1
ATOM 2398 C CA . SER A 1 311 ? -0.652 8.409 29.147 1.00 98.19 311 SER A CA 1
ATOM 2399 C C . SER A 1 311 ? -1.432 9.232 30.187 1.00 98.19 311 SER A C 1
ATOM 2401 O O . SER A 1 311 ? -1.403 10.461 30.147 1.00 98.19 311 SER A O 1
ATOM 2403 N N . ILE A 1 312 ? -2.134 8.577 31.117 1.00 98.31 312 ILE A N 1
ATOM 2404 C CA . ILE A 1 312 ? -2.943 9.211 32.174 1.00 98.31 312 ILE A CA 1
ATOM 2405 C C . ILE A 1 312 ? -2.533 8.760 33.579 1.00 98.31 312 ILE A C 1
ATOM 2407 O O . ILE A 1 312 ? -3.239 9.044 34.550 1.00 98.31 312 ILE A O 1
ATOM 2411 N N . LEU A 1 313 ? -1.412 8.047 33.711 1.00 97.75 313 LEU A N 1
ATOM 2412 C CA . LEU A 1 313 ? -1.027 7.372 34.949 1.00 97.75 313 LEU A CA 1
ATOM 2413 C C . LEU A 1 313 ? -0.954 8.335 36.142 1.00 97.75 313 LEU A C 1
ATOM 2415 O O . LEU A 1 313 ? -1.488 8.042 37.207 1.00 97.75 313 LEU A O 1
ATOM 2419 N N . THR A 1 314 ? -0.378 9.522 35.940 1.00 97.75 314 THR A N 1
ATOM 2420 C CA . THR A 1 314 ? -0.224 10.561 36.976 1.00 97.75 314 THR A CA 1
ATOM 2421 C C . THR A 1 314 ? -1.547 11.168 37.449 1.00 97.75 314 THR A C 1
ATOM 2423 O O . THR A 1 314 ? -1.604 11.748 38.530 1.00 97.75 314 THR A O 1
ATOM 2426 N N . LYS A 1 315 ? -2.613 11.029 36.655 1.00 98.38 315 LYS A N 1
ATOM 2427 C CA . LYS A 1 315 ? -3.960 11.547 36.942 1.00 98.38 315 LYS A CA 1
ATOM 2428 C C . LYS A 1 315 ? -4.920 10.452 37.403 1.00 98.38 315 LYS A C 1
ATOM 2430 O O . LYS A 1 315 ? -6.036 10.747 37.829 1.00 98.38 315 LYS A O 1
ATOM 2435 N N . THR A 1 316 ? -4.515 9.189 37.295 1.00 98.56 316 THR A N 1
ATOM 2436 C CA . THR A 1 316 ? -5.353 8.043 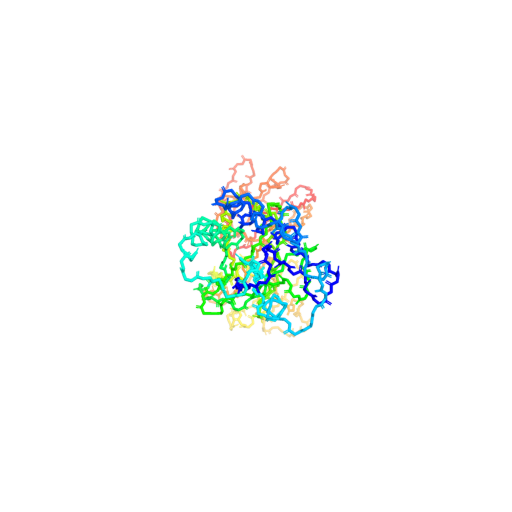37.646 1.00 98.56 316 THR A CA 1
ATOM 2437 C C . THR A 1 316 ? -5.422 7.900 39.158 1.00 98.56 316 THR A C 1
ATOM 2439 O O . THR A 1 316 ? -4.404 7.850 39.835 1.00 98.56 316 THR A O 1
ATOM 2442 N N . GLN A 1 317 ? -6.632 7.806 39.696 1.00 98.44 317 GLN A N 1
ATOM 2443 C CA . GLN A 1 317 ? -6.867 7.516 41.109 1.00 98.44 317 GLN A CA 1
ATOM 2444 C C . GLN A 1 317 ? -7.119 6.023 41.317 1.00 98.44 317 GLN A C 1
ATOM 2446 O O . GLN A 1 317 ? -6.600 5.435 42.262 1.00 98.44 317 GLN A O 1
ATOM 2451 N N . GLU A 1 318 ? -7.908 5.407 40.432 1.00 98.50 318 GLU A N 1
ATOM 2452 C CA . GLU A 1 318 ? -8.319 4.013 40.581 1.00 98.50 318 GLU A CA 1
ATOM 2453 C C . GLU A 1 318 ? -8.812 3.414 39.256 1.00 98.50 318 GLU A C 1
ATOM 2455 O O . GLU A 1 318 ? -9.436 4.108 38.454 1.00 98.50 318 GLU A O 1
ATOM 2460 N N . VAL A 1 319 ? -8.581 2.117 39.054 1.00 98.69 319 VAL A N 1
ATOM 2461 C CA . VAL A 1 319 ? -9.100 1.315 37.937 1.00 98.69 319 VAL A CA 1
ATOM 2462 C C . VAL A 1 319 ? -9.847 0.111 38.500 1.00 98.69 319 VAL A C 1
ATOM 2464 O O . VAL A 1 319 ? -9.358 -0.549 39.418 1.00 98.69 319 VAL A O 1
ATOM 2467 N N . ARG A 1 320 ? -11.029 -0.193 37.956 1.00 98.50 320 ARG A N 1
ATOM 2468 C CA . ARG A 1 320 ? -11.863 -1.321 38.384 1.00 98.50 320 ARG A CA 1
ATOM 2469 C C . ARG A 1 320 ? -12.342 -2.179 37.227 1.00 98.50 320 ARG A C 1
ATOM 2471 O O . ARG A 1 320 ? -12.742 -1.670 36.179 1.00 98.50 320 ARG A O 1
ATOM 2478 N N . TYR A 1 321 ? -12.414 -3.476 37.502 1.00 98.12 321 TYR A N 1
ATOM 2479 C CA . TYR A 1 321 ? -13.125 -4.470 36.706 1.00 98.12 321 TYR A CA 1
ATOM 2480 C C . TYR A 1 321 ? -13.928 -5.371 37.639 1.00 98.12 321 TYR A C 1
ATOM 2482 O O . TYR A 1 321 ? -13.349 -6.171 38.373 1.00 98.12 321 TYR A O 1
ATOM 2490 N N . LEU A 1 322 ? -15.257 -5.245 37.620 1.00 96.00 322 LEU A N 1
ATOM 2491 C CA . LEU A 1 322 ? -16.143 -5.934 38.566 1.00 96.00 322 LEU A CA 1
ATOM 2492 C C . LEU A 1 322 ? -15.679 -5.703 40.023 1.00 96.00 322 LEU A C 1
ATOM 2494 O O . LEU A 1 322 ? -15.694 -4.566 40.491 1.00 96.00 322 LEU A O 1
ATOM 2498 N N . SER A 1 323 ? -15.259 -6.756 40.730 1.00 95.88 323 SER A N 1
ATOM 2499 C CA . SER A 1 323 ? -14.732 -6.692 42.100 1.00 95.88 323 SER A CA 1
ATOM 2500 C C . SER A 1 323 ? -13.226 -6.423 42.188 1.00 95.88 323 SER A C 1
ATOM 2502 O O . SER A 1 323 ? -12.717 -6.194 43.284 1.00 95.88 323 SER A O 1
ATOM 2504 N N . SER A 1 324 ? -12.496 -6.486 41.073 1.00 97.81 324 SER A N 1
ATOM 2505 C CA . SER A 1 324 ? -11.050 -6.271 41.045 1.00 97.81 324 SER A CA 1
ATOM 2506 C C . SER A 1 324 ? -10.719 -4.786 40.951 1.00 97.81 324 SER A C 1
ATOM 2508 O O . SER A 1 324 ? -11.372 -4.038 40.220 1.00 97.81 324 SER A O 1
ATOM 2510 N N . VAL A 1 325 ? -9.687 -4.368 41.682 1.00 97.94 325 VAL A N 1
ATOM 2511 C CA . VAL A 1 325 ? -9.297 -2.960 41.836 1.00 97.94 325 VAL A CA 1
ATOM 2512 C C . VAL A 1 325 ? -7.794 -2.814 41.636 1.00 97.94 325 VAL A C 1
ATOM 2514 O O . VAL A 1 325 ? -7.035 -3.715 41.988 1.00 97.94 325 VAL A O 1
ATOM 2517 N N . TRP A 1 326 ? -7.370 -1.673 41.106 1.00 98.44 326 TRP A N 1
ATOM 2518 C CA . TRP A 1 326 ? -5.979 -1.242 41.042 1.00 98.44 326 TRP A CA 1
ATOM 2519 C C . TRP A 1 326 ? -5.874 0.263 41.312 1.00 98.44 326 TRP A C 1
ATOM 2521 O O . TRP A 1 326 ? -6.717 1.035 40.856 1.00 98.44 326 TRP A O 1
ATOM 2531 N N . ASN A 1 327 ? -4.841 0.696 42.032 1.00 97.06 327 ASN A N 1
ATOM 2532 C CA . ASN A 1 327 ? -4.475 2.105 42.199 1.00 97.06 327 ASN A CA 1
ATOM 2533 C C . ASN A 1 327 ? -2.955 2.290 42.011 1.00 97.06 327 ASN A C 1
ATOM 2535 O O . ASN A 1 327 ? -2.196 1.349 42.253 1.00 97.06 327 ASN A O 1
ATOM 2539 N N . PRO A 1 328 ? -2.478 3.486 41.625 1.00 94.75 328 PRO A N 1
ATOM 2540 C CA . PRO A 1 328 ? -1.062 3.698 41.309 1.00 94.75 328 PRO A CA 1
ATOM 2541 C C . PRO A 1 328 ? -0.118 3.621 42.516 1.00 94.75 328 PRO A C 1
ATOM 2543 O O . PRO A 1 328 ? 1.085 3.487 42.322 1.00 94.75 328 PRO A O 1
ATOM 2546 N N . VAL A 1 329 ? -0.631 3.713 43.748 1.00 93.12 329 VAL A N 1
ATOM 2547 C CA . VAL A 1 329 ? 0.197 3.753 44.968 1.00 93.12 329 VAL A CA 1
ATOM 2548 C C . VAL A 1 329 ? 0.532 2.351 45.472 1.00 93.12 329 VAL A C 1
ATOM 2550 O O . VAL A 1 329 ? 1.665 2.079 45.852 1.00 93.12 329 VAL A O 1
ATOM 2553 N N . SER A 1 330 ? -0.460 1.464 45.504 1.00 92.25 330 SER A N 1
ATOM 2554 C CA . SER A 1 330 ? -0.363 0.134 46.126 1.00 92.25 330 SER A CA 1
ATOM 2555 C C . SER A 1 330 ? -0.653 -1.016 45.161 1.00 92.25 330 SER A C 1
ATOM 2557 O O . SER A 1 330 ? -0.570 -2.179 45.550 1.00 92.25 330 SER A O 1
ATOM 2559 N N . GLY A 1 331 ? -0.985 -0.715 43.903 1.00 93.25 331 GLY A N 1
ATOM 2560 C CA . GLY A 1 331 ? -1.458 -1.706 42.947 1.00 93.25 331 GLY A CA 1
ATOM 2561 C C . GLY A 1 331 ? -2.849 -2.214 43.319 1.00 93.25 331 GLY A C 1
ATOM 2562 O O . GLY A 1 331 ? -3.735 -1.434 43.676 1.00 93.25 331 GLY A O 1
ATOM 2563 N N . GLY A 1 332 ? -3.059 -3.524 43.210 1.00 94.81 332 GLY A N 1
ATOM 2564 C CA . GLY A 1 332 ? -4.294 -4.174 43.631 1.00 94.81 332 GLY A CA 1
ATOM 2565 C C . GLY A 1 332 ? -4.497 -5.544 42.989 1.00 94.81 332 GLY A C 1
ATOM 2566 O O . GLY A 1 332 ? -3.566 -6.133 42.442 1.00 94.81 332 GLY A O 1
ATOM 2567 N N . THR A 1 333 ? -5.720 -6.063 43.075 1.00 97.56 333 THR A N 1
ATOM 2568 C CA . THR A 1 333 ? -6.102 -7.379 42.536 1.00 97.56 333 THR A CA 1
ATOM 2569 C C . THR A 1 333 ? -6.284 -7.384 41.019 1.00 97.56 333 THR A C 1
ATOM 2571 O O . THR A 1 333 ? -6.263 -8.450 40.408 1.00 97.56 333 THR A O 1
ATOM 2574 N N . LEU A 1 334 ? -6.457 -6.215 40.396 1.00 98.19 334 LEU A N 1
ATOM 2575 C CA . LEU A 1 334 ? -6.462 -6.073 38.943 1.00 98.19 334 LEU A CA 1
ATOM 2576 C C . LEU A 1 334 ? -5.027 -5.838 38.445 1.00 98.19 334 LEU A C 1
ATOM 2578 O O . LEU A 1 334 ? -4.482 -4.751 38.606 1.00 98.19 334 LEU A O 1
ATOM 2582 N N . SER A 1 335 ? -4.407 -6.856 37.850 1.00 96.81 335 SER A N 1
ATOM 2583 C CA . SER A 1 335 ? -3.012 -6.790 37.382 1.00 96.81 335 SER A CA 1
ATOM 2584 C C . SER A 1 335 ? -2.873 -6.424 35.904 1.00 96.81 335 SER A C 1
ATOM 2586 O O . SER A 1 335 ? -1.916 -5.742 35.532 1.00 96.81 335 SER A O 1
ATOM 2588 N N . VAL A 1 336 ? -3.834 -6.830 35.070 1.00 98.31 336 VAL A N 1
ATOM 2589 C CA . VAL A 1 336 ? -3.830 -6.617 33.617 1.00 98.31 336 VAL A CA 1
ATOM 2590 C C . VAL A 1 336 ? -5.182 -6.116 33.111 1.00 98.31 336 VAL A C 1
ATOM 2592 O O . VAL A 1 336 ? -6.228 -6.412 33.693 1.00 98.31 336 VAL A O 1
ATOM 2595 N N . LEU A 1 337 ? -5.147 -5.364 32.013 1.00 98.62 337 LEU A N 1
ATOM 2596 C CA . LEU A 1 337 ? -6.299 -5.093 31.160 1.00 98.62 337 LEU A CA 1
ATOM 2597 C C . LEU A 1 337 ? -6.254 -6.041 29.956 1.00 98.62 337 LEU A C 1
ATOM 2599 O O . LEU A 1 337 ? -5.162 -6.376 29.500 1.00 98.62 337 LEU A O 1
ATOM 2603 N N . GLU A 1 338 ? -7.409 -6.496 29.474 1.00 98.25 338 GLU A N 1
ATOM 2604 C CA . GLU A 1 338 ? -7.502 -7.570 28.479 1.00 98.25 338 GLU A CA 1
ATOM 2605 C C . GLU A 1 338 ? -8.530 -7.248 27.381 1.00 98.25 338 GLU A C 1
ATOM 2607 O O . GLU A 1 338 ? -9.547 -6.599 27.670 1.00 98.25 338 GLU A O 1
ATOM 2612 N N . PRO A 1 339 ? -8.313 -7.727 26.139 1.00 98.00 339 PRO A N 1
ATOM 2613 C CA . PRO A 1 339 ? -9.283 -7.603 25.054 1.00 98.00 339 PRO A CA 1
ATOM 2614 C C . PRO A 1 339 ? -10.662 -8.134 25.455 1.00 98.00 339 PRO A C 1
ATOM 2616 O O . PRO A 1 339 ? -10.793 -9.108 26.196 1.00 98.00 339 PRO A O 1
ATOM 2619 N N . GLY A 1 340 ? -11.713 -7.473 24.973 1.00 97.81 340 GLY A N 1
ATOM 2620 C CA . GLY A 1 340 ? -13.099 -7.863 25.248 1.00 97.81 340 GLY A CA 1
ATOM 2621 C C . GLY A 1 340 ? -13.675 -7.294 26.542 1.00 97.81 340 GLY A C 1
ATOM 2622 O O . GLY A 1 340 ? -14.871 -7.442 26.780 1.00 97.81 340 GLY A O 1
ATOM 2623 N N . LYS A 1 341 ? -12.875 -6.610 27.370 1.00 98.44 341 LYS A N 1
ATOM 2624 C CA . LYS A 1 341 ? -13.310 -6.053 28.660 1.00 98.44 341 LYS A CA 1
ATOM 2625 C C . LYS A 1 341 ? -13.388 -4.533 28.643 1.00 98.44 341 LYS A C 1
ATOM 2627 O O . LYS A 1 341 ? -12.549 -3.861 28.056 1.00 98.44 341 LYS A O 1
ATOM 2632 N N . ALA A 1 342 ? -14.369 -3.997 29.363 1.00 98.50 342 ALA A N 1
ATOM 2633 C CA . ALA A 1 342 ? -14.429 -2.577 29.697 1.00 98.50 342 ALA A CA 1
ATOM 2634 C C . ALA A 1 342 ? -14.027 -2.345 31.154 1.00 98.50 342 ALA A C 1
ATOM 2636 O O . ALA A 1 342 ? -14.106 -3.248 31.987 1.00 98.50 342 ALA A O 1
ATOM 2637 N N . TYR A 1 343 ? -13.621 -1.119 31.470 1.00 98.75 343 TYR A N 1
ATOM 2638 C CA . TYR A 1 343 ? -13.075 -0.773 32.779 1.00 98.75 343 TYR A CA 1
ATOM 2639 C C . TYR A 1 343 ? -13.650 0.541 33.282 1.00 98.75 343 TYR A C 1
ATOM 2641 O O . TYR A 1 343 ? -13.880 1.476 32.516 1.00 98.75 343 TYR A O 1
ATOM 2649 N N . TRP A 1 344 ? -13.855 0.625 34.592 1.00 98.69 344 TRP A N 1
ATOM 2650 C CA . TRP A 1 344 ? -14.114 1.901 35.245 1.00 98.69 344 TRP A CA 1
ATOM 2651 C C . TRP A 1 344 ? -12.788 2.518 35.659 1.00 98.69 344 TRP A C 1
ATOM 2653 O O . TRP A 1 344 ? -12.040 1.900 36.412 1.00 98.69 344 TRP A O 1
ATOM 2663 N N . ILE A 1 345 ? -12.510 3.736 35.204 1.00 98.56 345 ILE A N 1
ATOM 2664 C CA . ILE A 1 345 ? -11.332 4.502 35.615 1.00 98.56 345 ILE A CA 1
ATOM 2665 C C . ILE A 1 345 ? -11.778 5.792 36.282 1.00 98.56 345 ILE A C 1
ATOM 2667 O O . ILE A 1 345 ? -12.584 6.546 35.733 1.00 98.56 345 ILE A O 1
ATOM 2671 N N . ARG A 1 346 ? -11.232 6.053 37.468 1.00 98.69 346 ARG A N 1
ATOM 2672 C CA . ARG A 1 346 ? -11.373 7.327 38.160 1.00 98.69 346 ARG A CA 1
ATOM 2673 C C . ARG A 1 346 ? -10.133 8.178 37.930 1.00 98.69 346 ARG A C 1
ATOM 2675 O O . ARG A 1 346 ? -9.032 7.735 38.253 1.00 98.69 346 ARG A O 1
ATOM 2682 N N . VAL A 1 347 ? -10.310 9.400 37.438 1.00 98.75 347 VAL A N 1
ATOM 2683 C CA . VAL A 1 347 ? -9.219 10.373 37.261 1.00 98.75 347 VAL A CA 1
ATOM 2684 C C . VAL A 1 347 ? -9.457 11.632 38.094 1.00 98.75 347 VAL A C 1
ATOM 2686 O O . VAL A 1 347 ? -10.601 11.992 38.376 1.00 98.75 347 VAL A O 1
ATOM 2689 N N . SER A 1 348 ? -8.382 12.289 38.528 1.00 98.50 348 SER A N 1
ATOM 2690 C CA . SER A 1 348 ? -8.446 13.496 39.366 1.00 98.50 348 SER A CA 1
ATOM 2691 C C . SER A 1 348 ? -8.948 14.730 38.609 1.00 98.50 348 SER A C 1
ATOM 2693 O O . SER A 1 348 ? -9.628 15.577 39.185 1.00 98.50 348 SER A O 1
ATOM 2695 N N . GLU A 1 349 ? -8.678 14.817 37.312 1.00 98.50 349 GLU A N 1
ATOM 2696 C CA . GLU A 1 349 ? -9.009 15.946 36.440 1.00 98.50 349 GLU A CA 1
ATOM 2697 C C . GLU A 1 349 ? -9.268 15.456 35.003 1.00 98.50 349 GLU A C 1
ATOM 2699 O O . GLU A 1 349 ? -8.878 14.330 34.679 1.00 98.50 349 GLU A O 1
ATOM 2704 N N . PRO A 1 350 ? -9.904 16.263 34.131 1.00 98.69 350 PRO A N 1
ATOM 2705 C CA . PRO A 1 350 ? -10.087 15.890 32.735 1.00 98.69 350 PRO A CA 1
ATOM 2706 C C . PRO A 1 350 ? -8.759 15.584 32.030 1.00 98.69 350 PRO A C 1
ATOM 2708 O O . PRO A 1 350 ? -7.758 16.291 32.191 1.00 98.69 350 PRO A O 1
ATOM 2711 N N . CYS A 1 351 ? -8.741 14.516 31.240 1.00 98.44 351 CYS A N 1
ATOM 2712 C CA . CYS A 1 351 ? -7.560 14.072 30.506 1.00 98.44 351 CYS A CA 1
ATOM 2713 C C . CYS A 1 351 ? -7.947 13.221 29.293 1.00 98.44 351 CYS A C 1
ATOM 2715 O O . CYS A 1 351 ? -9.126 12.997 29.024 1.00 98.44 351 CYS A O 1
ATOM 2717 N N . GLN A 1 352 ? -6.948 12.766 28.540 1.00 98.19 352 GLN A N 1
ATOM 2718 C CA . GLN A 1 352 ? -7.145 11.935 27.361 1.00 98.19 352 GLN A CA 1
ATOM 2719 C C . GLN A 1 352 ? -6.278 10.682 27.472 1.00 98.19 352 GLN A C 1
ATOM 2721 O O . GLN A 1 352 ? -5.058 10.769 27.627 1.00 98.19 352 GLN A O 1
ATOM 2726 N N . LEU A 1 353 ? -6.920 9.518 27.424 1.00 98.31 353 LEU A N 1
ATOM 2727 C CA . LEU A 1 353 ? -6.239 8.234 27.371 1.00 98.31 353 LEU A CA 1
ATOM 2728 C C . LEU A 1 353 ? -5.841 7.929 25.928 1.00 98.31 353 LEU A C 1
ATOM 2730 O O . LEU A 1 353 ? -6.683 7.928 25.028 1.00 98.31 353 LEU A O 1
ATOM 2734 N N . LEU A 1 354 ? -4.554 7.650 25.751 1.00 97.69 354 LEU A N 1
ATOM 2735 C CA . LEU A 1 354 ? -3.952 7.106 24.547 1.00 97.69 354 LEU A CA 1
ATOM 2736 C C . LEU A 1 354 ? -3.410 5.735 24.931 1.00 97.69 354 LEU A C 1
ATOM 2738 O O . LEU A 1 354 ? -2.545 5.634 25.806 1.00 97.69 354 LEU A O 1
ATOM 2742 N N . TYR A 1 355 ? -3.962 4.690 24.324 1.00 97.62 355 TYR A N 1
ATOM 2743 C CA . TYR A 1 355 ? -3.386 3.359 24.456 1.00 97.62 355 TYR A CA 1
ATOM 2744 C C . TYR A 1 355 ? -2.031 3.299 23.729 1.00 97.62 355 TYR A C 1
ATOM 2746 O O . TYR A 1 355 ? -1.841 4.063 22.778 1.00 97.62 355 TYR A O 1
ATOM 2754 N N . PRO A 1 356 ? -1.097 2.451 24.201 1.00 90.94 356 PRO A N 1
ATOM 2755 C CA . PRO A 1 356 ? 0.217 2.293 23.585 1.00 90.94 356 PRO A CA 1
ATOM 2756 C C . PRO A 1 356 ? 0.161 1.704 22.172 1.00 90.94 356 PRO A C 1
ATOM 2758 O O . PRO A 1 356 ? -0.887 1.115 21.799 1.00 90.94 356 PRO A O 1
#

Solvent-accessible surface area (backbone atoms only — not comparable to full-atom values): 19036 Å² total; per-residue (Å²): 109,46,82,47,52,58,35,16,30,30,34,33,67,30,30,68,41,85,65,77,45,84,56,43,72,36,52,53,56,54,37,43,48,26,25,51,38,25,35,72,53,33,60,95,73,41,34,36,72,81,30,90,78,10,49,43,46,23,29,79,74,55,68,47,78,90,49,67,45,49,46,34,29,54,74,66,53,45,88,40,35,40,37,26,76,26,65,52,71,77,65,62,79,88,50,48,67,54,59,46,60,16,38,50,60,12,53,51,60,41,58,52,56,75,60,27,16,37,39,33,36,33,23,37,68,87,67,47,45,32,59,34,42,43,35,46,66,99,56,49,54,100,42,68,41,42,56,31,44,52,92,67,6,35,36,71,48,77,58,58,63,46,70,42,36,37,40,40,40,36,90,97,47,80,71,45,75,48,73,72,48,63,31,56,79,94,33,62,32,77,49,79,44,68,53,74,73,68,77,34,70,52,60,37,82,42,51,59,39,83,39,55,27,16,38,33,32,43,49,82,89,57,39,67,60,78,68,50,47,90,40,51,55,34,39,30,51,100,87,34,32,31,36,82,90,50,63,68,93,72,38,67,43,86,70,72,60,52,72,34,30,33,44,35,27,25,74,45,68,46,78,39,76,47,68,20,47,69,51,61,43,87,81,58,68,42,81,39,55,54,40,80,36,75,36,42,31,48,58,90,56,69,36,46,44,68,65,46,40,52,67,38,47,95,43,44,59,35,39,35,48,93,91,31,35,25,28,85,88,81,46,56,78,40,59,61,45,45,53,37,28,22,36,41,37,28,25,76,49,67,46,54,44,45,55,120

Mean predicted aligned error: 6.25 Å